Protein AF-A0A2P4T907-F1 (afdb_monomer)

Secondary structure (DSSP, 8-state):
-HHHHTT-SSTT--SB-GGGPBPHHHHHHHHHS---S--SBSEEEEE-SSS-EEEEE-B-S--SSEEEEHHHHTTS----HHHHS-SSSEEEEEETTEEEEEE-S-GGGGT-TTT-SEEEEEEE-TTTT--S-EEEEEETTPPPP-----TTS-HHHHHHHTTPEEETTEEE--EE-----SSHHHHHHHHSTT------TTS-------

Structure (mmCIF, N/CA/C/O backbone):
data_AF-A0A2P4T907-F1
#
_entry.id   AF-A0A2P4T907-F1
#
loop_
_atom_site.group_PDB
_atom_site.id
_atom_site.type_symbol
_atom_site.label_atom_id
_atom_site.label_alt_id
_atom_site.label_comp_id
_atom_site.label_asym_id
_atom_site.label_entity_id
_atom_site.label_seq_id
_atom_site.pdbx_PDB_ins_code
_atom_site.Cartn_x
_atom_site.Cartn_y
_atom_site.Cartn_z
_atom_site.occupancy
_atom_site.B_iso_or_equiv
_at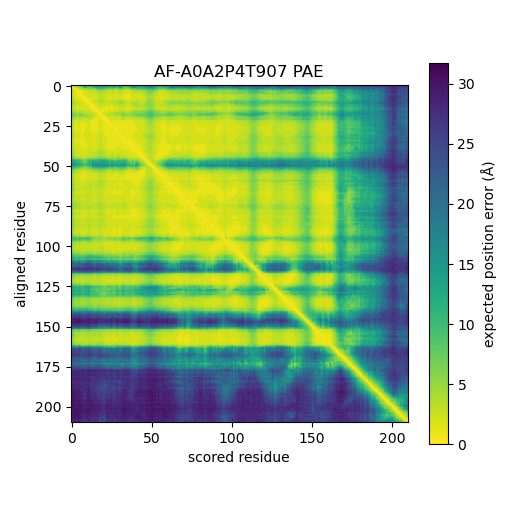om_site.auth_seq_id
_atom_site.auth_comp_id
_atom_site.auth_asym_id
_atom_site.auth_atom_id
_atom_site.pdbx_PDB_model_num
ATOM 1 N N . MET A 1 1 ? 12.918 -20.122 -7.347 1.00 59.91 1 MET A N 1
ATOM 2 C CA . MET A 1 1 ? 13.586 -18.814 -7.534 1.00 59.91 1 MET A CA 1
ATOM 3 C C . MET A 1 1 ? 13.520 -18.278 -8.965 1.00 59.91 1 MET A C 1
ATOM 5 O O . MET A 1 1 ? 13.217 -17.104 -9.106 1.00 59.91 1 MET A O 1
ATOM 9 N N . SER A 1 2 ? 13.748 -19.074 -10.021 1.00 72.38 2 SER A N 1
ATOM 10 C CA . SER A 1 2 ? 13.692 -18.576 -11.416 1.00 72.38 2 SER A CA 1
ATOM 11 C C . SER A 1 2 ? 12.342 -17.963 -11.807 1.00 72.38 2 SER A C 1
ATOM 13 O O . SER A 1 2 ? 12.315 -16.921 -12.443 1.00 72.38 2 SER A O 1
ATOM 15 N N . ARG A 1 3 ? 11.227 -18.562 -11.364 1.00 82.38 3 ARG A N 1
ATOM 16 C CA . ARG A 1 3 ? 9.873 -18.056 -11.657 1.00 82.38 3 ARG A CA 1
ATOM 17 C C . ARG A 1 3 ? 9.612 -16.664 -11.072 1.00 82.38 3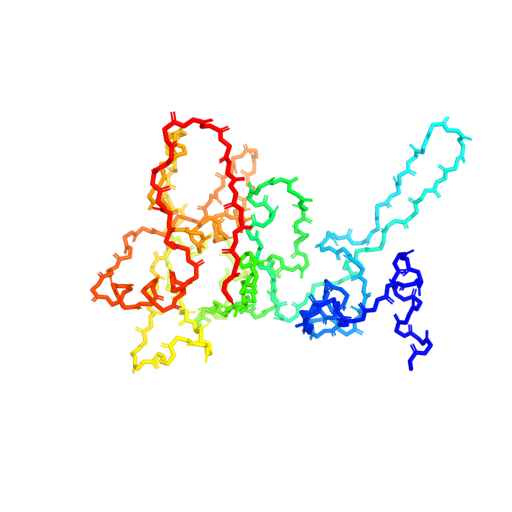 ARG A C 1
ATOM 19 O O . ARG A 1 3 ? 9.046 -15.843 -11.766 1.00 82.38 3 ARG A O 1
ATOM 26 N N . VAL A 1 4 ? 10.095 -16.397 -9.856 1.00 92.06 4 VAL A N 1
ATOM 27 C CA . VAL A 1 4 ? 9.922 -15.102 -9.168 1.00 92.06 4 VAL A CA 1
ATOM 28 C C . VAL A 1 4 ? 10.687 -13.990 -9.886 1.00 92.06 4 VAL A C 1
ATOM 30 O O . VAL A 1 4 ? 10.160 -12.908 -10.087 1.00 92.06 4 VAL A O 1
ATOM 33 N N . ARG A 1 5 ? 11.917 -14.261 -10.343 1.00 91.06 5 ARG A N 1
ATOM 34 C CA . ARG A 1 5 ? 12.717 -13.259 -11.071 1.00 91.06 5 ARG A CA 1
ATOM 35 C C . ARG A 1 5 ? 12.105 -12.847 -12.409 1.00 91.06 5 ARG A C 1
ATOM 37 O O . ARG A 1 5 ? 12.391 -11.755 -12.876 1.00 91.06 5 ARG A O 1
ATOM 44 N N . ASN A 1 6 ? 11.279 -13.697 -13.018 1.00 93.44 6 ASN A N 1
ATOM 45 C CA . ASN A 1 6 ? 10.599 -13.358 -14.268 1.00 93.44 6 ASN A CA 1
ATOM 46 C C . ASN A 1 6 ? 9.486 -12.316 -14.068 1.00 93.44 6 ASN A C 1
ATOM 48 O O . ASN A 1 6 ? 9.064 -11.694 -15.046 1.00 93.44 6 ASN A O 1
ATOM 52 N N . ASP A 1 7 ? 9.031 -12.107 -12.830 1.00 94.50 7 ASP A N 1
ATOM 53 C CA . ASP A 1 7 ? 8.043 -11.077 -12.503 1.00 94.50 7 ASP A CA 1
ATOM 54 C C . ASP A 1 7 ? 8.664 -9.673 -12.507 1.00 94.50 7 ASP A C 1
ATOM 56 O O . ASP A 1 7 ? 7.955 -8.698 -12.729 1.00 94.50 7 ASP A O 1
ATOM 60 N N . PHE A 1 8 ? 9.983 -9.570 -12.317 1.00 94.62 8 PHE A N 1
ATOM 61 C CA . PHE A 1 8 ? 10.691 -8.300 -12.181 1.00 94.62 8 PHE A CA 1
ATOM 62 C C . PHE A 1 8 ? 10.729 -7.574 -13.533 1.00 94.62 8 PHE A C 1
ATOM 64 O O . PHE A 1 8 ? 10.756 -8.216 -14.594 1.00 94.62 8 PHE A O 1
ATOM 71 N N . ASP A 1 9 ? 10.801 -6.244 -13.504 1.00 92.56 9 ASP A N 1
ATOM 72 C CA . ASP A 1 9 ? 11.133 -5.464 -14.706 1.00 92.56 9 ASP A CA 1
ATOM 73 C C . ASP A 1 9 ? 12.647 -5.462 -14.964 1.00 92.56 9 ASP A C 1
ATOM 75 O O . ASP A 1 9 ? 13.096 -5.529 -16.108 1.00 92.56 9 ASP A O 1
ATOM 79 N N . VAL A 1 10 ? 13.453 -5.478 -13.894 1.00 91.19 10 VAL A N 1
ATOM 80 C CA . VAL A 1 10 ? 14.919 -5.539 -13.957 1.00 91.19 10 VAL A CA 1
ATOM 81 C C . VAL A 1 10 ? 15.413 -6.837 -13.315 1.00 91.19 10 VAL A C 1
ATOM 83 O O . VAL A 1 10 ? 15.403 -7.000 -12.097 1.00 91.19 10 VAL A O 1
ATOM 86 N N . LEU A 1 11 ? 15.907 -7.770 -14.134 1.00 88.62 11 LEU A N 1
ATOM 87 C CA . LEU A 1 11 ? 16.303 -9.124 -13.701 1.00 88.62 11 LEU A CA 1
ATOM 88 C C . LEU A 1 11 ? 17.449 -9.163 -12.673 1.00 88.62 11 LEU A C 1
ATOM 90 O O . LEU A 1 11 ? 17.665 -10.189 -12.024 1.00 88.62 11 LEU A O 1
ATOM 94 N N . THR A 1 12 ? 18.209 -8.073 -12.547 1.00 89.25 12 THR A N 1
ATOM 95 C CA . THR A 1 12 ? 19.300 -7.937 -11.574 1.00 89.25 12 THR A CA 1
ATOM 96 C C . THR A 1 12 ? 18.832 -7.464 -10.198 1.00 89.25 12 THR A C 1
ATOM 98 O O . THR A 1 12 ? 19.639 -7.487 -9.264 1.00 89.25 12 THR A O 1
ATOM 101 N N . ASN A 1 13 ? 17.561 -7.066 -10.047 1.00 91.06 13 ASN A N 1
ATOM 102 C CA . ASN A 1 13 ? 17.001 -6.704 -8.747 1.00 91.06 13 ASN A CA 1
ATOM 103 C C . ASN A 1 13 ? 16.989 -7.915 -7.800 1.00 91.06 13 ASN A C 1
ATOM 105 O O . ASN A 1 13 ? 17.158 -9.080 -8.186 1.00 91.06 13 ASN A O 1
ATOM 109 N N . ARG A 1 14 ? 16.801 -7.635 -6.512 1.00 92.56 14 ARG A N 1
ATOM 110 C CA . ARG A 1 14 ? 16.728 -8.631 -5.437 1.00 92.56 14 ARG A CA 1
ATOM 111 C C . ARG A 1 14 ? 15.501 -8.338 -4.590 1.00 92.56 14 ARG A C 1
ATOM 113 O O . ARG A 1 14 ? 15.105 -7.193 -4.512 1.00 92.56 14 ARG A O 1
ATOM 120 N N . LEU A 1 15 ? 14.954 -9.358 -3.932 1.00 93.81 15 LEU A N 1
ATOM 121 C CA . LEU A 1 15 ? 13.826 -9.202 -2.999 1.00 93.81 15 LEU A CA 1
ATOM 122 C C . LEU A 1 15 ? 14.220 -8.436 -1.723 1.00 93.81 15 LEU A C 1
ATOM 124 O O . LEU A 1 15 ? 13.417 -7.724 -1.132 1.00 93.81 15 LEU A O 1
ATOM 128 N N . ILE A 1 16 ? 15.469 -8.609 -1.289 1.00 94.25 16 ILE A N 1
ATOM 129 C CA . ILE A 1 16 ? 16.054 -7.884 -0.164 1.00 94.25 16 ILE A CA 1
ATOM 130 C C . ILE A 1 16 ? 17.127 -6.968 -0.736 1.00 94.25 16 ILE A C 1
ATOM 132 O O . ILE A 1 16 ? 18.061 -7.434 -1.401 1.00 94.25 16 ILE A O 1
ATOM 136 N N . GLY A 1 17 ? 16.946 -5.674 -0.510 1.00 88.50 17 GLY A N 1
ATOM 137 C CA . GLY A 1 17 ? 17.865 -4.625 -0.907 1.00 88.50 17 GLY A CA 1
ATOM 138 C C . GLY A 1 17 ? 19.029 -4.471 0.069 1.00 88.50 17 GLY A C 1
ATOM 139 O O . GLY A 1 17 ? 19.318 -5.328 0.909 1.00 88.50 17 GLY A O 1
ATOM 140 N N . SER A 1 18 ? 19.723 -3.346 -0.058 1.00 86.50 18 SER A N 1
ATOM 141 C CA . SER A 1 18 ? 20.807 -2.968 0.849 1.00 86.50 18 SER A CA 1
ATOM 142 C C . SER A 1 18 ? 20.313 -2.882 2.295 1.00 86.50 18 SER A C 1
ATOM 144 O O . SER A 1 18 ? 19.164 -2.527 2.537 1.00 86.50 18 SER A O 1
ATOM 146 N N . HIS A 1 19 ? 21.186 -3.187 3.257 1.00 87.00 19 HIS A N 1
ATOM 147 C CA . HIS A 1 19 ? 20.899 -3.104 4.700 1.00 87.00 19 HIS A CA 1
ATOM 148 C C . HIS A 1 19 ? 19.701 -3.945 5.186 1.00 87.00 19 HIS A C 1
ATOM 150 O O . HIS A 1 19 ? 19.216 -3.729 6.289 1.00 87.00 19 HIS A O 1
ATOM 156 N N . GLY A 1 20 ? 19.238 -4.921 4.396 1.00 86.00 20 GLY A N 1
ATOM 157 C CA . GLY A 1 20 ? 18.143 -5.813 4.785 1.00 86.00 20 GLY A CA 1
ATOM 158 C C . GLY A 1 20 ? 16.738 -5.270 4.511 1.00 86.00 20 GLY A C 1
ATOM 159 O O . GLY A 1 20 ? 15.771 -5.955 4.836 1.00 86.00 20 GLY A O 1
ATOM 160 N N . TYR A 1 21 ? 16.608 -4.095 3.886 1.00 85.31 21 TYR A N 1
ATOM 161 C CA . TYR A 1 21 ? 15.303 -3.532 3.539 1.00 85.31 21 TYR A CA 1
ATOM 162 C C . TYR A 1 21 ? 14.588 -4.364 2.472 1.00 85.31 21 TYR A C 1
ATOM 164 O O . TYR A 1 21 ? 15.199 -4.869 1.525 1.00 85.31 21 TYR A O 1
ATOM 172 N N . CYS A 1 22 ? 13.271 -4.483 2.613 1.00 90.25 22 CYS A N 1
ATOM 173 C CA . CYS A 1 22 ? 12.405 -5.084 1.607 1.00 90.25 22 CYS A CA 1
ATOM 174 C C . CYS A 1 22 ? 12.439 -4.237 0.329 1.00 90.25 22 CYS A C 1
ATOM 176 O O . CYS A 1 22 ? 12.357 -3.013 0.409 1.00 90.25 22 CYS A O 1
ATOM 178 N N . THR A 1 23 ? 12.507 -4.860 -0.847 1.00 93.19 23 THR A N 1
ATOM 179 C CA . THR A 1 23 ? 12.192 -4.143 -2.092 1.00 93.19 23 THR A CA 1
ATOM 180 C C . THR A 1 23 ? 10.699 -4.201 -2.391 1.00 93.19 23 THR A C 1
ATOM 182 O O . THR A 1 23 ? 9.970 -5.017 -1.816 1.00 93.19 23 THR A O 1
ATOM 185 N N . GLN A 1 24 ? 10.238 -3.377 -3.334 1.00 93.94 24 GLN A N 1
ATOM 186 C CA . GLN A 1 24 ? 8.845 -3.402 -3.774 1.00 93.94 24 GLN A CA 1
ATOM 187 C C . GLN A 1 24 ? 8.443 -4.777 -4.328 1.00 93.94 24 GLN A C 1
ATOM 189 O O . GLN A 1 24 ? 7.330 -5.232 -4.079 1.00 93.94 24 GLN A O 1
ATOM 194 N N . GLU A 1 25 ? 9.353 -5.487 -5.002 1.00 95.50 25 GLU A N 1
ATOM 195 C CA . GLU A 1 25 ? 9.102 -6.847 -5.484 1.00 95.50 25 GLU A CA 1
ATOM 196 C C . GLU A 1 25 ? 8.797 -7.817 -4.338 1.00 95.50 25 GLU A C 1
ATOM 198 O O . GLU A 1 25 ? 7.928 -8.677 -4.478 1.00 95.50 25 GLU A O 1
ATOM 203 N N . LEU A 1 26 ? 9.478 -7.690 -3.192 1.00 95.88 26 LEU A N 1
ATOM 204 C CA . LEU A 1 26 ? 9.176 -8.517 -2.023 1.00 95.88 26 LEU A CA 1
ATOM 205 C C . LEU A 1 26 ? 7.833 -8.146 -1.401 1.00 95.88 26 LEU A C 1
ATOM 207 O O . LEU A 1 26 ? 7.058 -9.041 -1.072 1.00 95.88 26 LEU A O 1
ATOM 211 N N . VAL A 1 27 ? 7.542 -6.853 -1.272 1.00 95.94 27 VAL A N 1
ATOM 212 C CA . VAL A 1 27 ? 6.250 -6.381 -0.757 1.00 95.94 27 VAL A CA 1
ATOM 213 C C . VAL A 1 27 ? 5.109 -6.916 -1.625 1.00 95.94 27 VAL A C 1
ATOM 215 O O . VAL A 1 27 ? 4.191 -7.561 -1.122 1.00 95.94 27 VAL A O 1
ATOM 218 N N . ASN A 1 28 ? 5.203 -6.751 -2.945 1.00 96.75 28 ASN A N 1
ATOM 219 C CA . ASN A 1 28 ? 4.192 -7.231 -3.884 1.00 96.75 28 ASN A CA 1
ATOM 220 C C . ASN A 1 28 ? 4.082 -8.760 -3.899 1.00 96.75 28 ASN A C 1
ATOM 222 O O . ASN A 1 28 ? 2.971 -9.284 -4.007 1.00 96.75 28 ASN A O 1
ATOM 226 N N . LEU A 1 29 ? 5.195 -9.483 -3.732 1.00 96.62 29 LEU A N 1
ATOM 227 C CA . LEU A 1 29 ? 5.179 -10.939 -3.605 1.00 96.62 29 LEU A CA 1
ATOM 228 C C . LEU A 1 29 ? 4.368 -11.387 -2.385 1.00 96.62 29 LEU A C 1
ATOM 230 O O . LEU A 1 29 ? 3.598 -12.339 -2.495 1.00 96.62 29 LEU A O 1
ATOM 234 N N . LEU A 1 30 ? 4.517 -10.703 -1.249 1.00 96.25 30 LEU A N 1
ATOM 235 C CA . LEU A 1 30 ? 3.776 -11.008 -0.023 1.00 96.25 30 LEU A CA 1
ATOM 236 C C . LEU A 1 30 ? 2.290 -10.650 -0.141 1.00 96.25 30 LEU A C 1
ATOM 238 O O . LEU A 1 30 ? 1.448 -11.415 0.320 1.00 96.25 30 LEU A O 1
ATOM 242 N N . LEU A 1 31 ? 1.967 -9.522 -0.780 1.00 96.06 31 LEU A N 1
ATOM 243 C CA . LEU A 1 31 ? 0.584 -9.064 -0.929 1.00 96.06 31 LEU A CA 1
ATOM 244 C C . LEU A 1 31 ? -0.194 -9.849 -1.994 1.00 96.06 31 LEU A C 1
ATOM 246 O O . LEU A 1 31 ? -1.379 -10.114 -1.821 1.00 96.06 31 LEU A O 1
ATOM 250 N N . THR A 1 32 ? 0.456 -10.215 -3.103 1.00 96.06 32 THR A N 1
ATOM 251 C CA . THR A 1 32 ? -0.239 -10.680 -4.321 1.00 96.06 32 THR A CA 1
ATOM 252 C C . THR A 1 32 ? 0.222 -12.040 -4.839 1.00 96.06 32 THR A C 1
ATOM 254 O O . THR A 1 32 ? -0.364 -12.577 -5.780 1.00 96.06 32 THR A O 1
ATOM 257 N N . GLY A 1 33 ? 1.292 -12.602 -4.272 1.00 95.50 33 GLY A N 1
ATOM 258 C CA . GLY A 1 33 ? 1.922 -13.822 -4.776 1.00 95.50 33 GLY A CA 1
ATOM 259 C C . GLY A 1 33 ? 2.752 -13.630 -6.053 1.00 95.50 33 GLY A C 1
ATOM 260 O O . GLY A 1 33 ? 3.270 -14.617 -6.578 1.00 95.50 33 GLY A O 1
ATOM 261 N N . LYS A 1 34 ? 2.906 -12.392 -6.548 1.00 95.81 34 LYS A N 1
ATOM 262 C CA . LYS A 1 34 ? 3.753 -12.038 -7.699 1.00 95.81 34 LYS A CA 1
ATOM 263 C C . LYS A 1 34 ? 4.732 -10.933 -7.337 1.00 95.81 34 LYS A C 1
ATOM 265 O O . LYS A 1 34 ? 4.350 -9.930 -6.743 1.00 95.81 34 LYS A O 1
ATOM 270 N N . ALA A 1 35 ? 5.981 -11.082 -7.753 1.00 96.75 35 ALA A N 1
ATOM 271 C CA . ALA A 1 35 ? 7.050 -10.156 -7.394 1.00 96.75 35 ALA A CA 1
ATOM 272 C C . ALA A 1 35 ? 7.262 -9.058 -8.449 1.00 96.75 35 ALA A C 1
ATOM 274 O O . ALA A 1 35 ? 8.385 -8.798 -8.875 1.00 96.75 35 ALA A O 1
ATOM 275 N N . VAL A 1 36 ? 6.168 -8.456 -8.918 1.00 96.69 36 VAL A N 1
ATOM 276 C CA . VAL A 1 36 ? 6.219 -7.348 -9.883 1.00 96.69 36 VAL A CA 1
ATOM 277 C C . VAL A 1 36 ? 6.807 -6.095 -9.234 1.00 96.69 36 VAL A C 1
ATOM 279 O O . VAL A 1 36 ? 6.618 -5.869 -8.038 1.00 96.69 36 VAL A O 1
ATOM 282 N N . SER A 1 37 ? 7.510 -5.274 -10.013 1.00 95.06 37 SER A N 1
ATOM 283 C CA . SER A 1 37 ? 8.246 -4.112 -9.491 1.00 95.06 37 SER A CA 1
ATOM 284 C C . SER A 1 37 ? 7.356 -2.901 -9.193 1.00 95.06 37 SER A C 1
ATOM 286 O O . SER A 1 37 ? 7.770 -2.026 -8.437 1.00 95.06 37 SER A O 1
ATOM 288 N N . ASN A 1 38 ? 6.136 -2.848 -9.740 1.00 96.75 38 ASN A N 1
ATOM 289 C CA . ASN A 1 38 ? 5.271 -1.671 -9.643 1.00 96.75 38 ASN A CA 1
ATOM 290 C C . ASN A 1 38 ? 3.948 -1.945 -8.925 1.00 96.75 38 ASN A C 1
ATOM 292 O O . ASN A 1 38 ? 3.491 -3.080 -8.808 1.00 96.75 38 ASN A O 1
ATOM 296 N N . VAL A 1 39 ? 3.321 -0.863 -8.466 1.00 96.31 39 VAL A N 1
ATOM 297 C CA . VAL A 1 39 ? 2.082 -0.867 -7.669 1.00 96.31 39 VAL A CA 1
ATOM 298 C C . VAL A 1 39 ? 0.853 -0.382 -8.446 1.00 96.31 39 VAL A C 1
ATOM 300 O O . VAL A 1 39 ? -0.251 -0.399 -7.906 1.00 96.31 39 VAL A O 1
ATOM 303 N N . PHE A 1 40 ? 1.017 0.023 -9.710 1.00 95.56 40 PHE A N 1
ATOM 304 C CA . PHE A 1 40 ? -0.088 0.375 -10.607 1.00 95.56 40 PHE A CA 1
ATOM 305 C C . PHE A 1 40 ? -0.815 -0.876 -11.132 1.00 95.56 40 PHE A C 1
ATOM 307 O O . PHE A 1 40 ? -0.345 -2.004 -10.971 1.00 95.56 40 PHE A O 1
ATOM 314 N N . ASN A 1 41 ? -1.964 -0.681 -11.783 1.00 93.38 41 ASN A N 1
ATOM 315 C CA . ASN A 1 41 ? -2.731 -1.773 -12.382 1.00 93.38 41 ASN A CA 1
ATOM 316 C C . ASN A 1 41 ? -2.134 -2.244 -13.713 1.00 93.38 41 ASN A C 1
ATOM 318 O O . ASN A 1 41 ? -1.755 -1.438 -14.558 1.00 93.38 41 ASN A O 1
ATOM 322 N N . ASP A 1 42 ? -2.179 -3.552 -13.920 1.00 96.06 42 ASP A N 1
ATOM 323 C CA . ASP A 1 42 ? -1.892 -4.243 -15.168 1.00 96.06 42 ASP A CA 1
ATOM 324 C C . ASP A 1 42 ? -0.503 -3.923 -15.720 1.00 96.06 42 ASP A C 1
ATOM 326 O O . ASP A 1 42 ? 0.495 -4.304 -15.116 1.00 96.06 42 ASP A O 1
ATOM 330 N N . VAL A 1 43 ? -0.410 -3.294 -16.884 1.00 94.69 43 VAL A N 1
ATOM 331 C CA . VAL A 1 43 ? 0.849 -3.055 -17.586 1.00 94.69 43 VAL A CA 1
ATOM 332 C C . VAL A 1 43 ? 0.853 -1.628 -18.107 1.00 94.69 43 VAL A C 1
ATOM 334 O O . VAL A 1 43 ? -0.148 -1.164 -18.649 1.00 94.69 43 VAL A O 1
ATOM 337 N N . ILE A 1 44 ? 1.995 -0.955 -17.982 1.00 91.94 44 ILE A N 1
ATOM 338 C CA . ILE A 1 44 ? 2.236 0.338 -18.623 1.00 91.94 44 ILE A CA 1
ATOM 339 C C . ILE A 1 44 ? 3.268 0.146 -19.730 1.00 91.94 44 ILE A C 1
ATOM 341 O O . ILE A 1 44 ? 4.356 -0.380 -19.499 1.00 91.94 44 ILE A O 1
ATOM 345 N N . GLU A 1 45 ? 2.930 0.596 -20.935 1.00 92.94 45 GLU A N 1
ATOM 346 C CA . GLU A 1 45 ? 3.842 0.630 -22.076 1.00 92.94 45 GLU A CA 1
ATOM 347 C C . GLU A 1 45 ? 4.439 2.031 -22.220 1.00 92.94 45 GLU A C 1
ATOM 349 O O . GLU A 1 45 ? 3.734 3.010 -22.473 1.00 92.94 45 GLU A O 1
ATOM 354 N N . LEU A 1 46 ? 5.756 2.133 -22.062 1.00 87.94 46 LEU A N 1
ATOM 355 C CA . LEU A 1 46 ? 6.498 3.371 -22.246 1.00 87.94 46 LEU A CA 1
ATOM 356 C C . LEU A 1 46 ? 7.126 3.402 -23.636 1.00 87.94 46 LEU A C 1
ATOM 358 O O . LEU A 1 46 ? 8.009 2.607 -23.964 1.00 87.94 46 LEU A O 1
ATOM 362 N N . ASN A 1 47 ? 6.698 4.371 -24.440 1.00 88.06 47 ASN A N 1
ATOM 363 C CA . ASN A 1 47 ? 7.253 4.619 -25.762 1.00 88.06 47 ASN A CA 1
ATOM 364 C C . ASN A 1 47 ? 8.432 5.587 -25.650 1.00 88.06 47 ASN A C 1
ATOM 366 O O . ASN A 1 47 ? 8.247 6.768 -25.367 1.00 88.06 47 ASN A O 1
ATOM 370 N N . SER A 1 48 ? 9.645 5.112 -25.933 1.00 80.62 48 SER A N 1
ATOM 371 C CA . SER A 1 48 ? 10.867 5.928 -25.825 1.00 80.62 48 SER A CA 1
ATOM 372 C C . SER A 1 48 ? 11.089 6.872 -27.021 1.00 80.62 48 SER A C 1
ATOM 374 O O . SER A 1 48 ? 12.172 7.427 -27.183 1.00 80.62 48 SER A O 1
ATOM 376 N N . GLY A 1 49 ? 10.105 7.016 -27.919 1.00 80.56 49 GLY A N 1
ATOM 377 C CA . G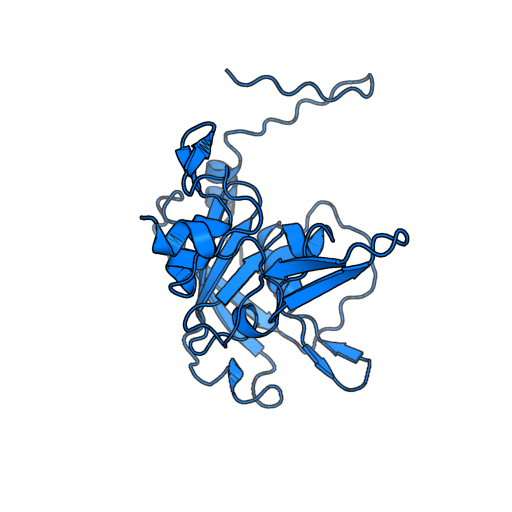LY A 1 49 ? 10.176 7.860 -29.124 1.00 80.56 49 GLY A CA 1
ATOM 378 C C . GLY A 1 49 ? 11.127 7.364 -30.226 1.00 80.56 49 GLY A C 1
ATOM 379 O O . GLY A 1 49 ? 11.044 7.820 -31.360 1.00 80.56 49 GLY A O 1
ATOM 380 N N . ASN A 1 50 ? 11.991 6.393 -29.927 1.00 85.00 50 ASN A N 1
ATOM 381 C CA . ASN A 1 50 ? 12.950 5.771 -30.847 1.00 85.00 50 ASN A CA 1
ATOM 382 C C . ASN A 1 50 ? 12.454 4.436 -31.443 1.00 85.00 50 ASN A C 1
ATOM 384 O O . ASN A 1 50 ? 13.242 3.688 -32.014 1.00 85.00 50 ASN A O 1
ATOM 388 N N . GLY A 1 51 ? 11.166 4.121 -31.277 1.00 81.56 51 GLY A N 1
ATOM 389 C CA . GLY A 1 51 ? 10.560 2.857 -31.705 1.00 81.56 51 GLY A CA 1
ATOM 390 C C . GLY A 1 51 ? 10.688 1.704 -30.702 1.00 81.56 51 GLY A C 1
ATOM 391 O O . GLY A 1 51 ? 10.065 0.669 -30.918 1.00 81.56 51 GLY A O 1
ATOM 392 N N . ASN A 1 52 ? 11.430 1.868 -29.598 1.00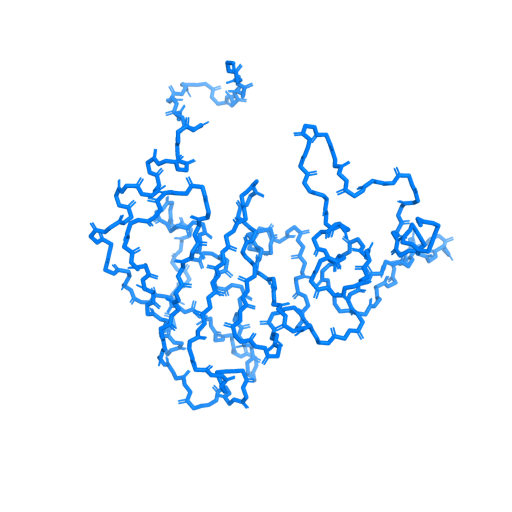 87.62 52 ASN A N 1
ATOM 393 C CA . ASN A 1 52 ? 11.462 0.880 -28.519 1.00 87.62 52 ASN A CA 1
ATOM 394 C C . ASN A 1 52 ? 10.324 1.112 -27.519 1.00 87.62 52 ASN A C 1
ATOM 396 O O . ASN A 1 52 ? 10.121 2.230 -27.026 1.00 87.62 52 ASN A O 1
ATOM 400 N N . ILE A 1 53 ? 9.633 0.019 -27.195 1.00 89.25 53 ILE A N 1
ATOM 401 C CA . ILE A 1 53 ? 8.581 -0.047 -26.182 1.00 89.25 53 ILE A CA 1
ATOM 402 C C . ILE A 1 53 ? 9.160 -0.743 -24.952 1.00 89.25 53 ILE A C 1
ATOM 404 O O . ILE A 1 53 ? 9.607 -1.888 -25.037 1.00 89.25 53 ILE A O 1
ATOM 408 N N . THR A 1 54 ? 9.143 -0.058 -23.813 1.00 90.12 54 THR A N 1
ATOM 409 C CA . THR A 1 54 ? 9.470 -0.654 -22.515 1.00 90.12 54 THR A CA 1
ATOM 410 C C . THR A 1 54 ? 8.173 -1.026 -21.816 1.00 90.12 54 THR A C 1
ATOM 412 O O . THR A 1 54 ? 7.312 -0.176 -21.612 1.00 90.12 54 THR A O 1
ATOM 415 N N . ILE A 1 55 ? 8.039 -2.294 -21.444 1.00 92.38 55 ILE A N 1
ATOM 416 C CA . ILE A 1 55 ? 6.867 -2.814 -20.739 1.00 92.38 55 ILE A CA 1
ATOM 417 C C . ILE A 1 55 ? 7.175 -2.821 -19.244 1.00 92.38 55 ILE A C 1
ATOM 419 O O . ILE A 1 55 ? 8.119 -3.491 -18.826 1.00 92.38 55 ILE A O 1
ATOM 423 N N . LEU A 1 56 ? 6.375 -2.106 -18.456 1.00 94.12 56 LEU A N 1
ATOM 424 C CA . LEU A 1 56 ? 6.440 -2.114 -16.998 1.00 94.12 56 LEU A CA 1
ATOM 425 C C . LEU A 1 56 ? 5.291 -2.948 -16.433 1.00 94.12 56 LEU A C 1
ATOM 427 O O . LEU A 1 56 ? 4.122 -2.706 -16.751 1.00 94.12 56 LEU A O 1
ATOM 431 N N . LYS A 1 57 ? 5.613 -3.933 -15.594 1.00 94.81 57 LYS A N 1
ATOM 432 C CA . LYS A 1 57 ? 4.630 -4.863 -15.023 1.00 94.81 57 LYS A CA 1
ATOM 433 C C . LYS A 1 57 ? 4.082 -4.331 -13.702 1.00 94.81 57 LYS A C 1
ATOM 435 O O . LYS A 1 57 ? 4.835 -4.072 -12.763 1.00 94.81 57 LYS A O 1
ATOM 440 N N . GLY A 1 58 ? 2.767 -4.221 -13.617 1.00 96.06 58 GLY A N 1
ATOM 441 C CA . GLY A 1 58 ? 2.017 -3.891 -12.414 1.00 96.06 58 GLY A CA 1
ATOM 442 C C . GLY A 1 58 ? 1.221 -5.078 -11.873 1.00 96.06 58 GLY A C 1
ATOM 443 O O . GLY A 1 58 ? 1.440 -6.245 -12.213 1.00 96.06 58 GLY A O 1
ATOM 444 N N . ILE A 1 59 ? 0.282 -4.765 -10.990 1.00 97.62 59 ILE A N 1
ATOM 445 C CA . ILE A 1 59 ? -0.580 -5.722 -10.297 1.00 97.62 59 ILE A CA 1
ATOM 446 C C . ILE A 1 59 ? -1.682 -6.185 -11.249 1.00 97.62 59 ILE A C 1
ATOM 448 O O . ILE A 1 59 ? -2.346 -5.364 -11.861 1.00 97.62 59 ILE A O 1
ATOM 452 N N . THR A 1 60 ? -1.919 -7.492 -11.374 1.00 96.75 60 THR A N 1
ATOM 453 C CA . THR A 1 60 ? -2.831 -8.034 -12.410 1.00 96.75 60 THR A CA 1
ATOM 454 C C . THR A 1 60 ? -4.249 -8.342 -11.924 1.00 96.75 60 THR A C 1
ATOM 456 O O . THR A 1 60 ? -5.062 -8.869 -12.677 1.00 96.75 60 THR A O 1
ATOM 459 N N . SER A 1 61 ? -4.529 -8.159 -10.634 1.00 96.31 61 SER A N 1
ATOM 460 C CA . SER A 1 61 ? -5.830 -8.484 -10.041 1.00 96.31 61 SER A CA 1
ATOM 461 C C . SER A 1 61 ? -5.976 -7.871 -8.657 1.00 96.31 61 SER A C 1
ATOM 463 O O . SER A 1 61 ? -4.985 -7.740 -7.940 1.00 96.31 61 SER A O 1
ATOM 465 N N . ARG A 1 62 ? -7.221 -7.602 -8.246 1.00 94.56 62 ARG A N 1
ATOM 466 C CA . ARG A 1 62 ? -7.564 -7.131 -6.896 1.00 94.56 62 ARG A CA 1
ATOM 467 C C . ARG A 1 62 ? -6.988 -8.051 -5.812 1.00 94.56 62 ARG A C 1
ATOM 469 O O . ARG A 1 62 ? -7.322 -9.238 -5.766 1.00 94.56 62 ARG A O 1
ATOM 476 N N . SER A 1 63 ? -6.153 -7.474 -4.954 1.00 95.38 63 SER A N 1
ATOM 477 C CA . SER A 1 63 ? -5.486 -8.152 -3.843 1.00 95.38 63 SER A CA 1
ATOM 478 C C . SER A 1 63 ? -6.425 -8.362 -2.651 1.00 95.38 63 SER A C 1
ATOM 480 O O . SER A 1 63 ? -7.411 -7.641 -2.484 1.00 95.38 63 SER A O 1
ATOM 482 N N . ASP A 1 64 ? -6.114 -9.346 -1.808 1.00 95.69 64 ASP A N 1
ATOM 483 C CA . ASP A 1 64 ? -6.831 -9.576 -0.550 1.00 95.69 64 ASP A CA 1
ATOM 484 C C . ASP A 1 64 ? -6.479 -8.510 0.499 1.00 95.69 64 ASP A C 1
ATOM 486 O O . ASP A 1 64 ? -7.365 -8.068 1.227 1.00 95.69 64 ASP A O 1
ATOM 490 N N . ILE A 1 65 ? -5.214 -8.070 0.518 1.00 96.25 65 ILE A N 1
ATOM 491 C CA . ILE A 1 65 ? -4.667 -7.005 1.374 1.00 96.25 65 ILE A CA 1
ATOM 492 C C . ILE A 1 65 ? -4.148 -5.875 0.484 1.00 96.25 65 ILE A C 1
ATOM 494 O O . ILE A 1 65 ? -3.530 -6.121 -0.556 1.00 96.25 65 ILE A O 1
ATOM 498 N N . GLY A 1 66 ? -4.419 -4.640 0.887 1.00 95.62 66 GLY A N 1
ATOM 499 C CA . GLY A 1 66 ? -4.075 -3.444 0.138 1.00 95.62 66 GLY A CA 1
ATOM 500 C C . GLY A 1 66 ? -2.706 -2.873 0.476 1.00 95.62 66 GLY A C 1
ATOM 501 O O . GLY A 1 66 ? -2.023 -3.328 1.393 1.00 95.62 66 GLY A O 1
ATOM 502 N N . LEU A 1 67 ? -2.336 -1.830 -0.260 1.00 96.56 67 LEU A N 1
ATOM 503 C CA . LEU A 1 67 ? -1.158 -1.010 0.003 1.00 96.56 67 LEU A CA 1
ATOM 504 C C . LEU A 1 67 ? -1.567 0.459 -0.058 1.00 96.56 67 LEU A C 1
ATOM 506 O O . LEU A 1 67 ? -2.185 0.879 -1.035 1.00 96.56 67 LEU A O 1
ATOM 510 N N . LEU A 1 68 ? -1.193 1.223 0.961 1.00 95.19 68 LEU A N 1
ATOM 511 C CA . LEU A 1 68 ? -1.157 2.682 0.927 1.00 95.19 68 LEU A CA 1
ATOM 512 C C . LEU A 1 68 ? 0.301 3.104 1.031 1.00 95.19 68 LEU A C 1
ATOM 514 O O . LEU A 1 68 ? 1.055 2.528 1.815 1.00 95.19 68 LEU A O 1
ATOM 518 N N . SER A 1 69 ? 0.720 4.076 0.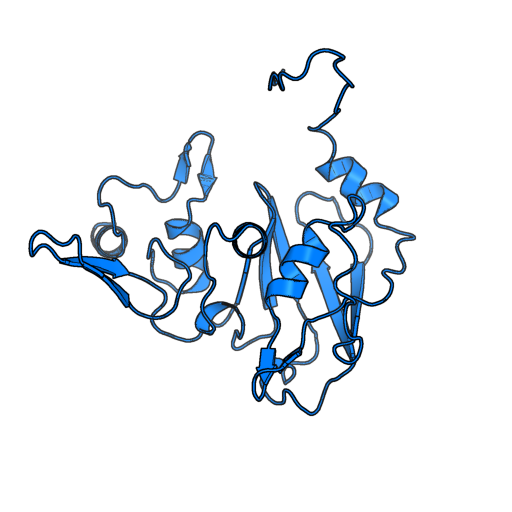231 1.00 92.81 69 SER A N 1
ATOM 519 C CA . SER A 1 69 ? 2.117 4.489 0.192 1.00 92.81 69 SER A CA 1
ATOM 520 C C . SER A 1 69 ? 2.238 5.996 0.267 1.00 92.81 69 SER A C 1
ATOM 522 O O . SER A 1 69 ? 1.631 6.711 -0.526 1.00 92.81 69 SER A O 1
ATOM 524 N N . LEU A 1 70 ? 3.090 6.476 1.168 1.00 91.31 70 LEU A N 1
ATOM 525 C CA . LEU A 1 70 ? 3.448 7.887 1.241 1.00 91.31 70 LEU A CA 1
ATOM 526 C C . LEU A 1 70 ? 4.094 8.369 -0.065 1.00 91.31 70 LEU A C 1
ATOM 528 O O . LEU A 1 70 ? 3.917 9.512 -0.469 1.00 91.31 70 LEU A O 1
ATOM 532 N N . PHE A 1 71 ? 4.778 7.477 -0.783 1.00 91.25 71 PHE A N 1
ATOM 533 C CA . PHE A 1 71 ? 5.356 7.776 -2.091 1.00 91.25 71 PHE A CA 1
ATOM 534 C C . PHE A 1 71 ? 4.296 8.100 -3.156 1.00 91.25 71 PHE A C 1
ATOM 536 O O . PHE A 1 71 ? 4.623 8.747 -4.145 1.00 91.25 71 PHE A O 1
ATOM 543 N N . GLU A 1 72 ? 3.037 7.688 -2.974 1.00 89.81 72 GLU A N 1
ATOM 544 C CA . GLU A 1 72 ? 1.932 8.154 -3.823 1.00 89.81 72 GLU A CA 1
ATOM 545 C C . GLU A 1 72 ? 1.568 9.608 -3.520 1.00 89.81 72 GLU A C 1
ATOM 547 O O . GLU A 1 72 ? 1.302 10.369 -4.442 1.00 89.81 72 GLU A O 1
ATOM 552 N N . HIS A 1 73 ? 1.611 10.021 -2.250 1.00 86.88 73 HIS A N 1
ATOM 553 C CA . HIS A 1 73 ? 1.385 11.418 -1.881 1.00 86.88 73 HIS A CA 1
ATOM 554 C C . HIS A 1 73 ? 2.462 12.349 -2.458 1.00 86.88 73 HIS A C 1
ATOM 556 O O . HIS A 1 73 ? 2.149 13.465 -2.856 1.00 86.88 73 HIS A O 1
ATOM 562 N N . TYR A 1 74 ? 3.709 11.879 -2.544 1.00 87.94 74 TYR A N 1
ATOM 563 C CA . TYR A 1 74 ? 4.821 12.619 -3.149 1.00 87.94 74 TYR A CA 1
ATOM 564 C C . TYR A 1 74 ? 4.911 12.495 -4.679 1.00 87.94 74 TYR A C 1
ATOM 566 O O . TYR A 1 74 ? 5.944 12.846 -5.248 1.00 87.94 74 TYR A O 1
ATOM 574 N N . ASP A 1 75 ? 3.887 11.952 -5.348 1.00 86.50 75 ASP A N 1
ATOM 575 C CA . ASP A 1 75 ? 3.859 11.732 -6.803 1.00 86.50 75 ASP A CA 1
ATOM 576 C C . ASP A 1 75 ? 5.038 10.885 -7.343 1.00 86.50 75 ASP A C 1
ATOM 578 O O . ASP A 1 75 ? 5.380 10.928 -8.527 1.00 86.50 75 ASP A O 1
ATOM 582 N N . VAL A 1 76 ? 5.670 10.072 -6.488 1.00 88.50 76 VAL A N 1
ATOM 583 C CA . VAL A 1 76 ? 6.778 9.175 -6.863 1.00 88.50 76 VAL A CA 1
ATOM 584 C C . VAL A 1 76 ? 6.251 7.899 -7.520 1.00 88.50 76 VAL A C 1
ATOM 586 O O . VAL A 1 76 ? 6.903 7.325 -8.393 1.00 88.50 76 VAL A O 1
ATOM 589 N N . CYS A 1 77 ? 5.069 7.434 -7.112 1.00 88.44 77 CYS A N 1
ATOM 590 C CA . CYS A 1 77 ? 4.399 6.289 -7.720 1.00 88.44 77 CYS A CA 1
ATOM 591 C C . CYS A 1 77 ? 2.882 6.490 -7.762 1.00 88.44 77 CYS A C 1
ATOM 593 O O . CYS A 1 77 ? 2.333 7.305 -7.031 1.00 88.44 77 CYS A O 1
ATOM 595 N N . GLN A 1 78 ? 2.192 5.707 -8.589 1.00 89.81 78 GLN A N 1
ATOM 596 C CA . GLN A 1 78 ? 0.733 5.670 -8.615 1.00 89.81 78 GLN A CA 1
ATOM 597 C C . GLN A 1 78 ? 0.259 4.291 -8.160 1.00 89.81 78 GLN A C 1
ATOM 599 O O . GLN A 1 78 ? 0.472 3.297 -8.861 1.00 89.81 78 GLN A O 1
ATOM 604 N N . VAL A 1 79 ? -0.395 4.216 -6.999 1.00 93.50 79 VAL A N 1
ATOM 605 C CA . VAL A 1 79 ? -0.940 2.949 -6.502 1.00 93.50 79 VAL A CA 1
ATOM 606 C C . VAL A 1 79 ? -2.256 2.666 -7.225 1.00 93.50 79 VAL A C 1
ATOM 608 O O . VAL A 1 79 ? -3.174 3.486 -7.273 1.00 93.50 79 VAL A O 1
ATOM 611 N N . GLY A 1 80 ? -2.348 1.488 -7.832 1.00 90.38 80 GLY A N 1
ATOM 612 C CA . GLY A 1 80 ? -3.506 1.049 -8.597 1.00 90.38 80 GLY A CA 1
ATOM 613 C C . GLY A 1 80 ? -4.683 0.626 -7.715 1.00 90.38 80 GLY A C 1
ATOM 614 O O . GLY A 1 80 ? -4.521 0.251 -6.550 1.00 90.38 80 GLY A O 1
ATOM 615 N N . CYS A 1 81 ? -5.900 0.633 -8.269 1.00 89.19 81 CYS A N 1
ATOM 616 C CA . CYS A 1 81 ? -7.095 0.256 -7.505 1.00 89.19 81 CYS A CA 1
ATOM 617 C C . CYS A 1 81 ? -7.079 -1.206 -7.030 1.00 89.19 81 CYS A C 1
ATOM 619 O O . CYS A 1 81 ? -7.715 -1.514 -6.022 1.00 89.19 81 CYS A O 1
ATOM 621 N N . TYR A 1 82 ? -6.306 -2.090 -7.672 1.00 92.62 82 TYR A N 1
ATOM 622 C CA . TYR A 1 82 ? -6.138 -3.467 -7.207 1.00 92.62 82 TYR A CA 1
ATOM 623 C C . TYR A 1 82 ? -5.467 -3.580 -5.832 1.00 92.62 82 TYR A C 1
ATOM 625 O O . TYR A 1 82 ? -5.655 -4.598 -5.164 1.00 92.62 82 TYR A O 1
ATOM 633 N N . LEU A 1 83 ? -4.727 -2.549 -5.408 1.00 94.31 83 LEU A N 1
ATOM 634 C CA . LEU A 1 83 ? -4.143 -2.435 -4.071 1.00 94.31 83 LEU A CA 1
ATOM 635 C C . LEU A 1 83 ? -4.867 -1.408 -3.191 1.00 94.31 83 LEU A C 1
ATOM 637 O O . LEU A 1 83 ? -4.945 -1.619 -1.987 1.00 94.31 83 LEU A O 1
ATOM 641 N N . LYS A 1 84 ? -5.430 -0.329 -3.750 1.00 89.38 84 LYS A N 1
ATOM 642 C CA . LYS A 1 84 ? -6.168 0.674 -2.950 1.00 89.38 84 LYS A CA 1
ATOM 643 C C . LYS A 1 84 ? -7.524 0.176 -2.450 1.00 89.38 84 LYS A C 1
ATOM 645 O O . LYS A 1 84 ? -7.942 0.505 -1.341 1.00 89.38 84 LYS A O 1
ATOM 650 N N . THR A 1 85 ? -8.176 -0.680 -3.238 1.00 88.12 85 THR A N 1
ATOM 651 C CA . THR A 1 85 ? -9.477 -1.287 -2.915 1.00 88.12 85 THR A CA 1
ATOM 652 C C . THR A 1 85 ? -9.339 -2.799 -2.697 1.00 88.12 85 THR A C 1
ATOM 654 O O . THR A 1 85 ? -9.815 -3.586 -3.512 1.00 88.12 85 THR A O 1
ATOM 657 N N . PRO A 1 86 ? -8.650 -3.266 -1.640 1.00 92.69 86 PRO A N 1
ATOM 658 C CA . PRO A 1 86 ? -8.473 -4.697 -1.378 1.00 92.69 86 PRO A CA 1
ATOM 659 C C . PRO A 1 86 ? -9.796 -5.411 -1.074 1.00 92.69 86 PRO A C 1
ATOM 661 O O . PRO A 1 86 ? -10.820 -4.766 -0.839 1.00 92.69 86 PRO A O 1
ATOM 664 N N . LYS A 1 87 ? -9.815 -6.750 -1.126 1.00 91.12 87 LYS A N 1
ATOM 665 C CA . LYS A 1 87 ? -11.026 -7.537 -0.809 1.00 91.12 87 LYS A CA 1
ATOM 666 C C . LYS A 1 87 ? -11.405 -7.457 0.666 1.00 91.12 87 LYS A C 1
ATOM 668 O O . LYS A 1 87 ? -12.592 -7.418 0.969 1.00 91.12 87 LYS A O 1
ATOM 673 N N . TYR A 1 88 ? -10.414 -7.429 1.551 1.00 93.31 88 TYR A N 1
ATOM 674 C CA . TYR A 1 88 ? -10.606 -7.154 2.969 1.00 93.31 88 TYR A CA 1
ATOM 675 C C . TYR A 1 88 ? -10.116 -5.739 3.263 1.00 93.31 88 TYR A C 1
ATOM 677 O O . TYR A 1 88 ? -9.109 -5.342 2.680 1.00 93.31 88 TYR A O 1
ATOM 685 N N . PRO A 1 89 ? -10.776 -4.975 4.148 1.00 92.88 89 PRO A N 1
ATOM 686 C CA . PRO A 1 89 ? -10.374 -3.615 4.501 1.00 92.88 89 PRO A CA 1
ATOM 687 C C . PRO A 1 89 ? -9.132 -3.639 5.405 1.00 92.88 89 PRO A C 1
ATOM 689 O O . PRO A 1 89 ? -9.184 -3.281 6.575 1.00 92.88 89 PRO A O 1
ATOM 692 N N . ILE A 1 90 ? -8.021 -4.132 4.866 1.00 95.38 90 ILE A N 1
ATOM 693 C CA . ILE A 1 90 ? -6.720 -4.264 5.508 1.00 95.38 90 ILE A CA 1
ATOM 694 C C . ILE A 1 90 ? -5.705 -3.721 4.514 1.00 95.38 90 ILE A C 1
ATOM 696 O O . ILE A 1 90 ? -5.668 -4.157 3.362 1.00 95.38 90 ILE A O 1
ATOM 700 N N . TRP A 1 91 ? -4.870 -2.794 4.957 1.00 96.25 91 TRP A N 1
ATOM 701 C CA . TRP A 1 91 ? -3.834 -2.171 4.156 1.00 96.25 91 TRP A CA 1
ATOM 702 C C . TRP A 1 91 ? -2.509 -2.238 4.891 1.00 96.25 91 TRP A C 1
ATOM 704 O O . TRP A 1 91 ? -2.403 -1.861 6.059 1.00 96.25 91 TRP A O 1
ATOM 714 N N . LEU A 1 92 ? -1.485 -2.669 4.168 1.00 97.19 92 LEU A N 1
ATOM 715 C CA . LEU A 1 92 ? -0.117 -2.354 4.525 1.00 97.19 92 LEU A CA 1
ATOM 716 C C . LEU A 1 92 ? 0.109 -0.866 4.231 1.00 97.19 92 LEU A C 1
ATOM 718 O O . LEU A 1 92 ? -0.201 -0.396 3.136 1.00 97.19 92 LEU A O 1
ATOM 722 N N . VAL A 1 93 ? 0.642 -0.124 5.191 1.00 95.44 93 VAL A N 1
ATOM 723 C CA . VAL A 1 93 ? 1.025 1.276 5.016 1.00 95.44 93 VAL A CA 1
ATOM 724 C C . VAL A 1 93 ? 2.533 1.337 4.868 1.00 95.44 93 VAL A C 1
ATOM 726 O O . VAL A 1 93 ? 3.264 0.862 5.731 1.00 95.44 93 VAL A O 1
ATOM 729 N N . CYS A 1 94 ? 2.993 1.912 3.764 1.00 93.31 94 CYS A N 1
ATOM 730 C CA . CYS A 1 94 ? 4.393 2.198 3.500 1.00 93.31 94 CY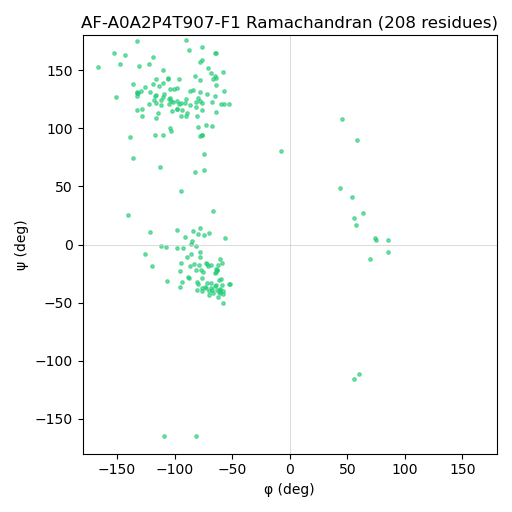S A CA 1
ATOM 731 C C . CYS A 1 94 ? 4.634 3.691 3.727 1.00 93.31 94 CYS A C 1
ATOM 733 O O . CYS A 1 94 ? 4.338 4.509 2.853 1.00 93.31 94 CYS A O 1
ATOM 735 N N . SER A 1 95 ? 5.145 4.033 4.908 1.00 88.06 95 SER A N 1
ATOM 736 C CA . SER A 1 95 ? 5.500 5.402 5.277 1.00 88.06 95 SER A CA 1
ATOM 737 C C . SER A 1 95 ? 7.019 5.502 5.352 1.00 88.06 95 SER A C 1
ATOM 739 O O . SER A 1 95 ? 7.628 5.158 6.362 1.00 88.06 95 SER A O 1
ATOM 741 N N . GLU A 1 96 ? 7.631 5.934 4.250 1.00 82.81 96 GLU A N 1
ATOM 742 C CA . GLU A 1 96 ? 9.087 6.006 4.073 1.00 82.81 96 GLU A CA 1
ATOM 743 C C . GLU A 1 96 ? 9.784 4.639 4.214 1.00 82.81 96 GLU A C 1
ATOM 745 O O . GLU A 1 96 ? 9.647 3.778 3.345 1.00 82.81 96 GLU A O 1
ATOM 750 N N . SER A 1 97 ? 10.567 4.440 5.277 1.00 80.31 97 SER A N 1
ATOM 751 C CA . SER A 1 97 ? 11.315 3.210 5.555 1.00 80.31 97 SER A CA 1
ATOM 752 C C . SER A 1 97 ? 10.554 2.227 6.446 1.00 80.31 97 SER A C 1
ATOM 754 O O . SER A 1 97 ? 11.057 1.129 6.700 1.00 80.31 97 SER A O 1
ATOM 756 N N . HIS A 1 98 ? 9.363 2.605 6.917 1.00 85.88 98 HIS A N 1
ATOM 757 C CA . HIS A 1 98 ? 8.610 1.850 7.907 1.00 85.88 98 HIS A CA 1
ATOM 758 C C . HIS A 1 98 ? 7.288 1.320 7.356 1.00 85.88 98 HIS A C 1
ATOM 760 O O . HIS A 1 98 ? 6.592 1.982 6.580 1.00 85.88 98 HIS A O 1
ATOM 766 N N . PHE A 1 99 ? 6.949 0.105 7.783 1.00 90.81 99 PHE A N 1
ATOM 767 C CA . PHE A 1 99 ? 5.717 -0.572 7.412 1.00 90.81 99 PHE A CA 1
ATOM 768 C C . PHE A 1 99 ? 4.835 -0.788 8.637 1.00 90.81 99 PHE A C 1
ATOM 770 O O . PHE A 1 99 ? 5.259 -1.383 9.626 1.00 90.81 99 PHE A O 1
ATOM 777 N N . SER A 1 100 ? 3.582 -0.370 8.525 1.00 92.25 100 SER A N 1
ATOM 778 C CA . SER A 1 100 ? 2.542 -0.569 9.535 1.00 92.25 100 SER A CA 1
ATOM 779 C C . SER A 1 100 ? 1.263 -1.098 8.891 1.00 92.25 100 SER A C 1
ATOM 781 O O . SER A 1 100 ? 1.193 -1.279 7.673 1.00 92.25 100 SER A O 1
ATOM 783 N N . VAL A 1 101 ? 0.255 -1.417 9.698 1.00 95.12 101 VAL A N 1
ATOM 784 C CA . VAL A 1 101 ? -1.013 -1.970 9.216 1.00 95.12 101 VAL A CA 1
ATOM 785 C C . VAL A 1 101 ? -2.161 -1.061 9.628 1.00 95.12 101 VAL A C 1
ATOM 787 O O . VAL A 1 101 ? -2.286 -0.694 10.794 1.00 95.12 101 VAL A O 1
ATOM 790 N N . LEU A 1 102 ? -3.022 -0.745 8.664 1.00 93.81 102 LEU A N 1
ATOM 791 C CA . LEU A 1 102 ? -4.341 -0.168 8.897 1.00 93.81 102 LEU A CA 1
ATOM 792 C C . LEU A 1 102 ? -5.408 -1.196 8.555 1.00 93.81 102 LEU A C 1
ATOM 794 O O . LEU A 1 102 ? -5.309 -1.878 7.536 1.00 93.81 102 LEU A O 1
ATOM 798 N N . PHE A 1 103 ? -6.460 -1.286 9.357 1.00 94.38 103 PHE A N 1
ATOM 799 C CA . PHE A 1 103 ? -7.611 -2.115 9.015 1.00 94.38 103 PHE A CA 1
ATOM 800 C C . PHE A 1 103 ? -8.924 -1.546 9.541 1.00 94.38 103 PHE A C 1
ATOM 802 O O . PHE A 1 103 ? -8.941 -0.803 10.514 1.00 94.38 103 PHE A O 1
ATOM 809 N N . CYS A 1 104 ? -10.033 -1.907 8.902 1.00 90.31 104 CYS A N 1
ATOM 810 C CA . CYS A 1 104 ? -11.382 -1.647 9.392 1.00 90.31 104 CYS A CA 1
ATOM 811 C C . CYS A 1 104 ? -12.042 -2.964 9.811 1.00 90.31 104 CYS A C 1
ATOM 813 O O . CYS A 1 104 ? -11.760 -4.021 9.245 1.00 90.31 104 CYS A O 1
ATOM 815 N N . LEU A 1 105 ? -12.943 -2.904 10.789 1.00 90.38 105 LEU A N 1
ATOM 816 C CA . LEU A 1 105 ? -13.752 -4.059 11.181 1.00 90.38 105 LEU A CA 1
ATOM 817 C C . LEU A 1 105 ? -14.963 -4.262 10.252 1.00 90.38 105 LEU A C 1
ATOM 819 O O . LEU A 1 105 ? -15.453 -5.387 10.132 1.00 90.38 105 LEU A O 1
ATOM 823 N N . GLU A 1 106 ? -15.394 -3.211 9.547 1.00 87.56 106 GLU A N 1
ATOM 824 C CA . GLU A 1 106 ? -16.508 -3.254 8.597 1.00 87.56 106 GLU A CA 1
ATOM 825 C C . GLU A 1 106 ? -16.067 -3.841 7.254 1.00 87.56 106 GLU A C 1
ATOM 827 O O . GLU A 1 106 ? -15.438 -3.188 6.419 1.00 87.56 106 GLU A O 1
ATOM 832 N N . LYS A 1 107 ? -16.400 -5.117 7.027 1.00 82.38 107 LYS A N 1
ATOM 833 C CA . LYS A 1 107 ? -15.976 -5.873 5.833 1.00 82.38 107 LYS A CA 1
ATOM 834 C C . LYS A 1 107 ? -16.488 -5.274 4.524 1.00 82.38 107 LYS A C 1
ATOM 836 O O . LYS A 1 107 ? -15.818 -5.398 3.499 1.00 82.38 107 LYS A O 1
ATOM 841 N N . ASP A 1 108 ? -17.648 -4.628 4.573 1.00 79.12 108 ASP A N 1
ATOM 842 C CA . ASP A 1 108 ? -18.334 -4.084 3.403 1.00 79.12 108 ASP A CA 1
ATOM 843 C C . ASP A 1 108 ? -17.941 -2.630 3.093 1.00 79.12 108 ASP A C 1
ATOM 845 O O . ASP A 1 108 ? -18.455 -2.056 2.131 1.00 79.12 108 ASP A O 1
ATOM 849 N N . LEU A 1 109 ? -16.958 -2.066 3.811 1.00 76.94 109 LEU A N 1
ATOM 850 C CA . LEU A 1 109 ? -16.437 -0.708 3.598 1.00 76.94 109 LEU A CA 1
ATOM 851 C C . LEU A 1 109 ? -16.040 -0.441 2.133 1.00 76.94 109 LEU A C 1
ATOM 853 O O . LEU A 1 109 ? -16.198 0.658 1.610 1.00 76.94 109 LEU A O 1
ATOM 857 N N . GLN A 1 110 ? -15.540 -1.471 1.445 1.00 71.50 110 GLN A N 1
ATOM 858 C CA . GLN A 1 110 ? -15.135 -1.409 0.034 1.00 71.50 110 GLN A CA 1
ATOM 859 C C . GLN A 1 110 ? -16.269 -1.734 -0.954 1.00 71.50 110 GLN A C 1
ATOM 861 O O . GLN A 1 110 ? -16.087 -1.612 -2.167 1.00 71.50 110 GLN A O 1
ATOM 866 N N . GLY A 1 111 ? -17.403 -2.233 -0.460 1.00 64.25 111 GLY A N 1
ATOM 867 C CA . GLY A 1 111 ? -18.543 -2.689 -1.255 1.00 64.25 111 GLY A CA 1
ATOM 868 C C . GLY A 1 111 ? -19.538 -1.580 -1.590 1.00 64.25 111 GLY A C 1
ATOM 869 O O . GLY A 1 111 ? -20.160 -1.634 -2.652 1.00 64.25 111 GLY A O 1
ATOM 870 N N . ASP A 1 112 ? -19.656 -0.558 -0.737 1.00 62.72 112 ASP A N 1
ATOM 871 C CA . ASP A 1 112 ? -20.607 0.538 -0.931 1.00 62.72 112 ASP A CA 1
ATOM 872 C C . ASP A 1 112 ? -20.011 1.913 -0.582 1.00 62.72 112 ASP A C 1
ATOM 874 O O . ASP A 1 112 ? -20.117 2.415 0.536 1.00 62.72 112 ASP A O 1
ATOM 878 N N . TRP A 1 113 ? -19.448 2.578 -1.595 1.00 53.59 113 TRP A N 1
ATOM 879 C CA . TRP A 1 113 ? -18.922 3.946 -1.488 1.00 53.59 113 TRP A CA 1
ATOM 880 C C . TRP A 1 113 ? -19.978 4.995 -1.088 1.00 53.59 113 TRP A C 1
ATOM 882 O O . TRP A 1 113 ? -19.619 6.132 -0.779 1.00 53.59 113 TRP A O 1
ATOM 892 N N . LYS A 1 114 ? -21.278 4.661 -1.127 1.00 50.56 114 LYS A N 1
ATOM 893 C CA . LYS A 1 114 ? -22.368 5.555 -0.710 1.00 50.56 114 LYS A CA 1
ATOM 894 C C . LYS A 1 114 ? -22.805 5.334 0.736 1.00 50.56 114 LYS A C 1
ATOM 896 O O . LYS A 1 114 ? -23.404 6.258 1.293 1.00 50.56 114 LYS A O 1
ATOM 901 N N . ALA A 1 115 ? -22.560 4.157 1.313 1.00 52.72 115 ALA A N 1
ATOM 902 C CA . ALA A 1 115 ? -23.113 3.777 2.612 1.00 52.72 115 ALA A CA 1
ATOM 903 C C . ALA A 1 115 ? -22.332 4.364 3.787 1.00 52.72 115 ALA A C 1
ATOM 905 O O . ALA A 1 115 ? -22.948 4.828 4.747 1.00 52.72 115 ALA A O 1
ATOM 906 N N . GLU A 1 116 ? -21.002 4.415 3.705 1.00 59.03 116 GLU A N 1
ATOM 907 C CA . GLU A 1 116 ? -20.186 4.717 4.879 1.00 59.03 116 GLU A CA 1
ATOM 908 C C . GLU A 1 116 ? -19.394 6.010 4.714 1.00 59.03 116 GLU A C 1
ATOM 910 O O . GLU A 1 116 ? -18.315 6.099 4.133 1.00 59.03 116 GLU A O 1
ATOM 915 N N . ARG A 1 117 ? -20.010 7.072 5.226 1.00 69.31 117 ARG A N 1
ATOM 916 C CA . ARG A 1 117 ? -19.451 8.424 5.254 1.00 69.31 117 ARG A CA 1
ATOM 917 C C . ARG A 1 117 ? -18.510 8.647 6.432 1.00 69.31 117 ARG A C 1
ATOM 919 O O . ARG A 1 117 ? -17.753 9.609 6.418 1.00 69.31 117 ARG A O 1
ATOM 926 N N . LYS A 1 118 ? -18.577 7.772 7.439 1.00 77.06 118 LYS A N 1
ATOM 927 C CA . LYS A 1 118 ? -17.763 7.823 8.646 1.00 77.06 118 LYS A CA 1
ATOM 928 C C . LYS A 1 118 ? -17.544 6.417 9.199 1.00 77.06 118 LYS A C 1
ATOM 930 O O . LYS A 1 118 ? -18.527 5.717 9.415 1.00 77.06 118 LYS A O 1
ATOM 935 N N . PHE A 1 119 ? -16.297 6.029 9.437 1.00 80.44 119 PHE A N 1
ATOM 936 C CA . PHE A 1 119 ? -15.919 4.702 9.942 1.00 80.44 119 PHE A CA 1
ATOM 937 C C . PHE A 1 119 ? -14.602 4.774 10.718 1.00 80.44 119 PHE A C 1
ATOM 939 O O . PHE A 1 119 ? -13.859 5.751 10.614 1.00 80.44 119 PHE A O 1
ATOM 946 N N . ASP A 1 120 ? -14.312 3.727 11.486 1.00 84.38 120 ASP A N 1
ATOM 947 C CA . ASP A 1 120 ? -13.091 3.624 12.279 1.00 84.38 120 ASP A CA 1
ATOM 948 C C . ASP A 1 120 ? -12.054 2.727 11.581 1.00 84.38 120 ASP A C 1
ATOM 950 O O . ASP A 1 120 ? -12.355 1.625 11.118 1.00 84.38 120 ASP A O 1
ATOM 954 N N . LEU A 1 121 ? -10.814 3.203 11.531 1.00 86.44 121 LEU A N 1
ATOM 955 C CA . LEU A 1 121 ? -9.624 2.440 11.183 1.00 86.44 121 LEU A CA 1
ATOM 956 C C . LEU A 1 121 ? -8.807 2.162 12.441 1.00 86.44 121 LEU A C 1
ATOM 958 O O . LEU A 1 121 ? -8.675 3.008 13.321 1.00 86.44 121 LEU A O 1
ATOM 962 N N . TYR A 1 122 ? -8.206 0.988 12.490 1.00 86.94 122 TYR A N 1
ATOM 963 C CA . TYR A 1 122 ? -7.333 0.540 13.558 1.00 86.94 122 TYR A CA 1
ATOM 964 C C . TYR A 1 122 ? -5.908 0.496 13.033 1.00 86.94 122 TYR A C 1
ATOM 966 O O . TYR A 1 122 ? -5.655 -0.058 11.961 1.00 86.94 122 TYR A O 1
ATOM 974 N N . TYR A 1 123 ? -4.993 1.106 13.779 1.00 88.69 123 TYR A N 1
ATOM 975 C CA . TYR A 1 123 ? -3.578 1.175 13.444 1.00 88.69 123 TYR A CA 1
ATOM 976 C C . TYR A 1 123 ? -2.780 0.195 14.298 1.00 88.69 123 TYR A C 1
ATOM 978 O O . TYR A 1 123 ? -2.954 0.130 15.520 1.00 88.69 123 TYR A O 1
ATOM 986 N N . TYR A 1 124 ? -1.896 -0.551 13.642 1.00 88.44 124 TYR A N 1
ATOM 987 C CA . TYR A 1 124 ? -0.970 -1.464 14.287 1.00 88.44 124 TYR A CA 1
ATOM 988 C C . TYR A 1 124 ? 0.450 -1.285 13.759 1.00 88.44 124 TYR A C 1
ATOM 990 O O . TYR A 1 124 ? 0.694 -1.316 12.549 1.00 88.44 124 TYR A O 1
ATOM 998 N N . ASP A 1 125 ? 1.390 -1.174 14.691 1.00 85.88 125 ASP A N 1
ATOM 999 C CA . ASP A 1 125 ? 2.815 -1.058 14.418 1.00 85.88 125 ASP A CA 1
ATOM 1000 C C . ASP A 1 125 ? 3.619 -2.024 15.293 1.00 85.88 125 ASP A C 1
ATOM 1002 O O . ASP A 1 125 ? 3.673 -1.898 16.518 1.00 85.88 125 ASP A O 1
ATOM 1006 N N . GLY A 1 126 ? 4.278 -2.987 14.645 1.00 75.56 126 GLY A N 1
ATOM 1007 C CA . GLY A 1 126 ? 5.070 -4.009 15.327 1.00 75.56 126 GLY A CA 1
ATOM 1008 C C . GLY A 1 126 ? 6.343 -3.485 16.001 1.00 75.56 126 GLY A C 1
ATOM 1009 O O . GLY A 1 126 ? 6.889 -4.184 16.853 1.00 75.56 126 GLY A O 1
ATOM 1010 N N . LEU A 1 127 ? 6.825 -2.286 15.650 1.00 72.19 127 LEU A N 1
ATOM 1011 C CA . LEU A 1 127 ? 8.016 -1.675 16.257 1.00 72.19 127 LEU A CA 1
ATOM 1012 C C . LEU A 1 127 ? 7.682 -0.732 17.419 1.00 72.19 127 LEU A C 1
ATOM 1014 O O . LEU A 1 127 ? 8.564 -0.417 18.215 1.00 72.19 127 LEU A O 1
ATOM 1018 N N . ALA A 1 128 ? 6.425 -0.309 17.550 1.00 71.62 128 ALA A N 1
ATOM 1019 C CA . ALA A 1 128 ? 6.023 0.709 18.518 1.00 71.62 128 ALA A CA 1
ATOM 1020 C C . ALA A 1 128 ? 5.806 0.187 19.952 1.00 71.62 128 ALA A C 1
ATOM 1022 O O . ALA A 1 128 ? 5.452 0.977 20.823 1.00 71.62 128 ALA A O 1
ATOM 1023 N N . ASN A 1 129 ? 5.977 -1.123 20.203 1.00 74.25 129 ASN A N 1
ATOM 1024 C CA . ASN A 1 129 ? 5.594 -1.783 21.463 1.00 74.25 129 ASN A CA 1
ATOM 1025 C C . ASN A 1 129 ? 4.207 -1.317 21.950 1.00 74.25 129 ASN A C 1
ATOM 1027 O O . ASN A 1 129 ? 4.035 -0.873 23.082 1.00 74.25 129 ASN A O 1
ATOM 1031 N N . GLN A 1 130 ? 3.240 -1.335 21.035 1.00 73.75 130 GLN A N 1
ATOM 1032 C CA . GLN A 1 130 ? 1.923 -0.751 21.239 1.00 73.75 130 GLN A CA 1
ATOM 1033 C C . GLN A 1 130 ? 1.169 -1.471 22.370 1.00 73.75 130 GLN A C 1
ATOM 1035 O O . GLN A 1 130 ? 0.825 -2.645 22.245 1.00 73.75 130 GLN A O 1
ATOM 1040 N N . GLU A 1 131 ? 0.909 -0.756 23.467 1.00 76.56 131 GLU A N 1
ATOM 1041 C CA . GLU A 1 131 ? 0.202 -1.291 24.644 1.00 76.56 131 GLU A CA 1
ATOM 1042 C C . GLU A 1 131 ? -1.323 -1.132 24.541 1.00 76.56 131 GLU A C 1
ATOM 1044 O O . GLU A 1 131 ? -2.070 -1.940 25.092 1.00 76.56 131 GLU A O 1
ATOM 1049 N N . GLU A 1 132 ? -1.787 -0.116 23.807 1.00 79.81 132 GLU A N 1
ATOM 1050 C CA . GLU A 1 132 ? -3.204 0.220 23.657 1.00 79.81 132 GLU A CA 1
ATOM 1051 C C . GLU A 1 132 ? -3.655 0.221 22.192 1.00 79.81 132 GLU A C 1
ATOM 1053 O O . GLU A 1 132 ? -2.881 0.423 21.255 1.00 79.81 132 GLU A O 1
ATOM 1058 N N . GLU A 1 133 ? -4.951 0.011 21.985 1.00 82.44 133 GLU A N 1
ATOM 1059 C CA . GLU A 1 133 ? -5.576 0.109 20.672 1.00 82.44 133 GLU A CA 1
ATOM 1060 C C . GLU A 1 133 ? -5.517 1.552 20.142 1.00 82.44 133 GLU A C 1
ATOM 1062 O O . GLU A 1 133 ? -5.950 2.493 20.807 1.00 82.44 133 GLU A O 1
ATOM 1067 N N . ILE A 1 134 ? -5.012 1.727 18.917 1.00 84.12 134 ILE A N 1
ATOM 1068 C CA . ILE A 1 134 ? -5.007 3.023 18.232 1.00 84.12 134 ILE A CA 1
ATOM 1069 C C . ILE A 1 134 ? -6.137 3.019 17.209 1.00 84.12 134 ILE A C 1
ATOM 1071 O O . ILE A 1 134 ? -6.099 2.271 16.230 1.00 84.12 134 ILE A O 1
ATOM 1075 N N . ARG A 1 135 ? -7.130 3.881 17.435 1.00 84.81 135 ARG A N 1
ATOM 1076 C CA . ARG A 1 135 ? -8.327 4.012 16.602 1.00 84.81 135 ARG A CA 1
ATOM 1077 C C . ARG A 1 135 ? -8.404 5.397 15.966 1.00 84.81 135 ARG A C 1
ATOM 1079 O O . ARG A 1 135 ? -8.332 6.411 16.657 1.00 84.81 135 ARG A O 1
ATOM 1086 N N . LEU A 1 136 ? -8.579 5.421 14.652 1.00 83.31 136 LEU A N 1
ATOM 1087 C CA . LEU A 1 136 ? -8.658 6.604 13.804 1.00 83.31 136 LEU A CA 1
ATOM 1088 C C . LEU A 1 136 ? -10.050 6.674 13.185 1.00 83.31 136 LEU A C 1
ATOM 1090 O O . LEU A 1 136 ? -10.440 5.769 12.457 1.00 83.31 136 LEU A O 1
ATOM 1094 N N . THR A 1 137 ? -10.789 7.751 13.417 1.00 80.25 137 THR A N 1
ATOM 1095 C CA . THR A 1 137 ? -12.086 7.937 12.762 1.00 80.25 137 THR A CA 1
ATOM 1096 C C . THR A 1 137 ? -11.899 8.699 11.452 1.00 80.25 137 THR A C 1
ATOM 1098 O O . THR A 1 137 ? -11.402 9.824 11.437 1.00 80.25 137 THR A O 1
ATOM 1101 N N . VAL A 1 138 ? -12.312 8.090 10.345 1.00 79.62 138 VAL A N 1
ATOM 1102 C CA . VAL A 1 138 ? -12.318 8.698 9.011 1.00 79.62 138 VAL A CA 1
ATOM 1103 C C . VAL A 1 138 ? -13.714 9.218 8.711 1.00 79.62 138 VAL A C 1
ATOM 1105 O O . VAL A 1 138 ? -14.691 8.516 8.943 1.00 79.62 138 VAL A O 1
ATOM 1108 N N . ASP A 1 139 ? -13.809 10.436 8.189 1.00 76.44 139 ASP A N 1
ATOM 1109 C CA . ASP A 1 139 ? -15.032 11.083 7.721 1.00 76.44 139 ASP A CA 1
ATOM 1110 C C . ASP A 1 139 ? -14.803 11.592 6.290 1.00 76.44 139 ASP A C 1
ATOM 1112 O O . ASP A 1 139 ? -14.044 12.527 6.038 1.00 76.44 139 ASP A O 1
ATOM 1116 N N . THR A 1 140 ? -15.460 10.962 5.322 1.00 71.69 140 THR A N 1
ATOM 1117 C CA . THR A 1 140 ? -15.293 11.261 3.891 1.00 71.69 140 THR A CA 1
ATOM 1118 C C . THR A 1 140 ? -16.194 12.408 3.413 1.00 71.69 140 THR A C 1
ATOM 1120 O O . THR A 1 140 ? -16.193 12.751 2.229 1.00 71.69 140 THR A O 1
ATOM 1123 N N . THR A 1 141 ? -16.993 13.009 4.305 1.00 67.69 141 THR A N 1
ATOM 1124 C CA . THR A 1 141 ? -17.883 14.139 3.975 1.00 67.69 141 THR A CA 1
ATOM 1125 C C . THR A 1 141 ? -17.201 15.490 4.070 1.00 67.69 141 THR A C 1
ATOM 1127 O O . THR A 1 141 ? -17.701 16.472 3.512 1.00 67.69 141 THR A O 1
ATOM 1130 N N . GLN A 1 142 ? -16.070 15.549 4.767 1.00 60.22 142 GLN A N 1
ATOM 1131 C CA . GLN A 1 142 ? -15.316 16.776 4.928 1.00 60.22 142 GLN A CA 1
ATOM 1132 C C . GLN A 1 142 ? -14.529 17.048 3.652 1.00 60.22 142 GLN A C 1
ATOM 1134 O O . GLN A 1 142 ? -13.756 16.220 3.177 1.00 60.22 142 GLN A O 1
ATOM 1139 N N . MET A 1 143 ? -14.750 18.224 3.072 1.00 50.88 143 MET A N 1
ATOM 1140 C CA . MET A 1 143 ? -13.911 18.704 1.985 1.00 50.88 143 MET A CA 1
ATOM 1141 C C . MET A 1 143 ? -12.656 19.297 2.619 1.00 50.88 143 MET A C 1
ATOM 1143 O O . MET A 1 143 ? -12.760 20.261 3.378 1.00 50.88 143 MET A O 1
ATOM 1147 N N . CYS A 1 144 ? -11.484 18.734 2.322 1.00 50.44 144 CYS A N 1
ATOM 1148 C CA . CYS A 1 144 ? -10.235 19.439 2.579 1.00 50.44 144 CYS A CA 1
ATOM 1149 C C . CYS A 1 144 ? -10.273 20.742 1.776 1.00 50.44 144 CYS A C 1
ATOM 1151 O O . CYS A 1 144 ? -10.433 20.717 0.554 1.00 50.44 144 CYS A O 1
ATOM 1153 N N . THR A 1 145 ? -10.162 21.884 2.452 1.00 48.69 145 THR A N 1
ATOM 1154 C CA . THR A 1 145 ? -9.776 23.111 1.762 1.00 48.69 145 THR A CA 1
ATOM 1155 C C . THR A 1 145 ? -8.344 22.914 1.265 1.00 48.69 145 THR A C 1
ATOM 1157 O O . THR A 1 145 ? -7.553 22.233 1.917 1.00 48.69 145 THR A O 1
ATOM 1160 N N . GLU A 1 146 ? -7.999 23.468 0.101 1.00 48.44 146 GLU A N 1
ATOM 1161 C CA . GLU A 1 146 ? -6.639 23.440 -0.479 1.00 48.44 146 GLU A CA 1
ATOM 1162 C C . GLU A 1 146 ? -5.623 24.251 0.361 1.00 48.44 146 GLU A C 1
ATOM 1164 O O . GLU A 1 146 ? -4.656 24.820 -0.149 1.00 48.44 146 GLU A O 1
ATOM 1169 N N . ASP A 1 147 ? -5.848 24.357 1.668 1.00 45.69 147 ASP A N 1
ATOM 1170 C CA . ASP A 1 147 ? -5.033 25.126 2.578 1.00 45.69 147 ASP A CA 1
ATOM 1171 C C . ASP A 1 147 ? -3.773 24.336 2.898 1.00 45.69 147 ASP A C 1
ATOM 1173 O O . ASP A 1 147 ? -3.750 23.511 3.806 1.00 45.69 147 ASP A O 1
ATOM 1177 N N . LYS A 1 148 ? -2.749 24.651 2.094 1.00 45.31 148 LYS A N 1
ATOM 1178 C CA . LYS A 1 148 ? -1.320 24.701 2.415 1.00 45.31 148 LYS A CA 1
ATOM 1179 C C . LYS A 1 148 ? -0.839 23.500 3.205 1.00 45.31 148 LYS A C 1
ATOM 1181 O O . LYS A 1 148 ? -1.103 23.442 4.396 1.00 45.31 148 LYS A O 1
ATOM 1186 N N . GLU A 1 149 ? -0.079 22.633 2.535 1.00 49.00 149 GLU A N 1
ATOM 1187 C CA . GLU A 1 149 ? 1.056 21.869 3.075 1.00 49.00 149 GLU A CA 1
ATOM 1188 C C . GLU A 1 149 ? 1.412 22.319 4.503 1.00 49.00 149 GLU A C 1
ATOM 1190 O O . GLU A 1 149 ? 2.216 23.222 4.731 1.00 49.00 149 GLU A O 1
ATOM 1195 N N . ASN A 1 150 ? 0.652 21.809 5.468 1.00 51.75 150 ASN A N 1
ATOM 1196 C CA . ASN A 1 150 ? 0.742 22.245 6.844 1.00 51.75 150 ASN A CA 1
ATOM 1197 C C . ASN A 1 150 ? 1.708 21.230 7.410 1.00 51.75 150 ASN A C 1
ATOM 1199 O O . ASN A 1 150 ? 1.345 20.056 7.512 1.00 51.75 150 ASN A O 1
ATOM 1203 N N . ASP A 1 151 ? 2.915 21.686 7.736 1.00 58.72 151 ASP A N 1
ATOM 1204 C CA . ASP A 1 151 ? 4.085 20.917 8.208 1.00 58.72 151 ASP A CA 1
ATOM 1205 C C . ASP A 1 151 ? 3.810 20.064 9.475 1.00 58.72 151 ASP A C 1
ATOM 1207 O O . ASP A 1 151 ? 4.704 19.483 10.077 1.00 58.72 151 ASP A O 1
ATOM 1211 N N . LEU A 1 152 ? 2.551 20.024 9.917 1.00 70.75 152 LEU A N 1
ATOM 1212 C CA . LEU A 1 152 ? 2.015 19.336 11.083 1.00 70.75 152 LEU A CA 1
ATOM 1213 C C . LEU A 1 152 ? 1.089 18.163 10.718 1.00 70.75 152 LEU A C 1
ATOM 1215 O O . LEU A 1 152 ? 0.553 17.528 11.624 1.00 70.75 152 LEU A O 1
ATOM 1219 N N . THR A 1 153 ? 0.838 17.895 9.430 1.00 73.19 153 THR A N 1
ATOM 1220 C CA . THR A 1 153 ? 0.032 16.732 9.021 1.00 73.19 153 THR A CA 1
ATOM 1221 C C . THR A 1 153 ? 0.882 15.464 9.154 1.00 73.19 153 THR A C 1
ATOM 1223 O O . THR A 1 153 ? 1.926 15.374 8.508 1.00 73.19 153 THR A O 1
ATOM 1226 N N . PRO A 1 154 ? 0.471 14.463 9.952 1.00 81.50 154 PRO A N 1
ATOM 1227 C CA . PRO A 1 154 ? 1.261 13.249 10.118 1.00 81.50 154 PRO A CA 1
ATOM 1228 C C . PRO A 1 154 ? 1.396 12.463 8.797 1.00 81.50 154 PRO A C 1
ATOM 1230 O O . PRO A 1 154 ? 0.411 12.343 8.059 1.00 81.50 154 PRO A O 1
ATOM 1233 N N . PRO A 1 155 ? 2.551 11.830 8.508 1.00 85.50 155 PRO A N 1
ATOM 1234 C CA . PRO A 1 155 ? 2.752 11.009 7.303 1.00 85.50 155 PRO A CA 1
ATOM 1235 C C . PRO A 1 155 ? 1.689 9.917 7.093 1.00 85.50 155 PRO A C 1
ATOM 1237 O O . PRO A 1 155 ? 1.282 9.626 5.965 1.00 85.50 155 PRO A O 1
ATOM 1240 N N . LEU A 1 156 ? 1.176 9.340 8.184 1.00 84.88 156 LEU A N 1
ATOM 1241 C CA . LEU A 1 156 ? 0.091 8.358 8.139 1.00 84.88 156 LEU A CA 1
ATOM 1242 C C . LEU A 1 156 ? -1.192 8.938 7.526 1.00 84.88 156 LEU A C 1
ATOM 1244 O O . LEU A 1 156 ? -1.871 8.263 6.752 1.00 84.88 156 LEU A O 1
ATOM 1248 N N . GLU A 1 157 ? -1.518 10.191 7.840 1.00 82.62 157 GLU A N 1
ATOM 1249 C CA . GLU A 1 157 ? -2.699 10.854 7.295 1.00 82.62 157 GLU A CA 1
ATOM 1250 C C . GLU A 1 157 ? -2.547 11.101 5.789 1.00 82.62 157 GLU A C 1
ATOM 1252 O O . GLU A 1 157 ? -3.489 10.869 5.030 1.00 82.62 157 GLU A O 1
ATOM 1257 N N . HIS A 1 158 ? -1.347 11.471 5.334 1.00 86.50 158 HIS A N 1
ATOM 1258 C CA . HIS A 1 158 ? -1.046 11.580 3.906 1.00 86.50 158 HIS A CA 1
ATOM 1259 C C . HIS A 1 158 ? -1.287 10.260 3.165 1.00 86.50 158 HIS A C 1
ATOM 1261 O O . HIS A 1 158 ? -1.918 10.273 2.110 1.00 86.50 158 HIS A O 1
ATOM 1267 N N . CYS A 1 159 ? -0.877 9.125 3.741 1.00 90.00 159 CYS A N 1
ATOM 1268 C CA . CYS A 1 159 ? -1.146 7.800 3.174 1.00 90.00 159 CYS A CA 1
ATOM 1269 C C . CYS A 1 159 ? -2.650 7.497 3.083 1.00 90.00 159 CYS A C 1
ATOM 1271 O O . CYS A 1 159 ? -3.126 7.020 2.057 1.00 90.00 159 CYS A O 1
ATOM 1273 N N . ILE A 1 160 ? -3.419 7.777 4.143 1.00 85.31 160 ILE A N 1
ATOM 1274 C CA . ILE A 1 160 ? -4.874 7.536 4.165 1.00 85.31 160 ILE A CA 1
ATOM 1275 C C . ILE A 1 160 ? -5.575 8.370 3.085 1.00 85.31 160 ILE A C 1
ATOM 1277 O O . ILE A 1 160 ? -6.442 7.863 2.369 1.00 85.31 160 ILE A O 1
ATOM 1281 N N . ARG A 1 161 ? -5.158 9.629 2.912 1.00 82.50 161 ARG A N 1
ATOM 1282 C CA . ARG A 1 161 ? -5.729 10.547 1.918 1.00 82.50 161 ARG A CA 1
ATOM 1283 C C . ARG A 1 161 ? -5.513 10.089 0.471 1.00 82.50 161 ARG A C 1
ATOM 1285 O O . ARG A 1 161 ? -6.315 10.468 -0.383 1.00 82.50 161 ARG A O 1
ATOM 1292 N N . THR A 1 162 ? -4.507 9.258 0.163 1.00 83.12 162 THR A N 1
ATOM 1293 C CA . THR A 1 162 ? -4.312 8.741 -1.213 1.00 83.12 162 THR A CA 1
ATOM 1294 C C . THR A 1 162 ? -5.351 7.692 -1.620 1.00 83.12 162 THR A C 1
ATOM 1296 O O . THR A 1 162 ? -5.568 7.450 -2.814 1.00 83.12 162 THR A O 1
ATOM 1299 N N . ASN A 1 163 ? -6.081 7.135 -0.647 1.00 76.00 163 ASN A N 1
ATOM 1300 C CA . ASN A 1 163 ? -7.204 6.226 -0.876 1.00 76.00 163 ASN A CA 1
ATOM 1301 C C . ASN A 1 163 ? -8.506 6.943 -1.297 1.00 76.00 163 ASN A C 1
ATOM 1303 O O . ASN A 1 163 ? -9.595 6.369 -1.276 1.00 76.00 163 ASN A O 1
ATOM 1307 N N . ALA A 1 164 ? -8.403 8.218 -1.676 1.00 60.81 164 ALA A N 1
ATOM 1308 C CA . ALA A 1 164 ? -9.504 9.025 -2.166 1.00 60.81 164 ALA A CA 1
ATOM 1309 C C . ALA A 1 164 ? -10.197 8.403 -3.385 1.00 60.81 164 ALA A C 1
ATOM 1311 O O . ALA A 1 164 ? -9.558 8.048 -4.380 1.00 60.81 164 ALA A O 1
ATOM 1312 N N . VAL A 1 165 ? -11.527 8.343 -3.345 1.00 49.41 165 VAL A N 1
ATOM 1313 C CA . VAL A 1 165 ? -12.343 7.898 -4.477 1.00 49.41 165 VAL A CA 1
ATOM 1314 C C . VAL A 1 165 ? -12.784 9.130 -5.262 1.00 49.41 165 VAL A C 1
ATOM 1316 O O . VAL A 1 165 ? -13.440 10.021 -4.730 1.00 49.41 165 VAL A O 1
ATOM 1319 N N . SER A 1 166 ? -12.451 9.195 -6.551 1.00 36.66 166 SER A N 1
ATOM 1320 C CA . SER A 1 166 ? -12.991 10.228 -7.443 1.00 36.66 166 SER A CA 1
ATOM 1321 C C . SER A 1 166 ? -14.326 9.776 -8.031 1.00 36.66 166 SER A C 1
ATOM 1323 O O . SER A 1 166 ? -14.392 8.776 -8.742 1.00 36.66 166 SER A O 1
ATOM 1325 N N . VAL A 1 167 ? -15.394 10.528 -7.769 1.00 34.84 167 VAL A N 1
ATOM 1326 C CA . VAL A 1 167 ? -16.741 10.269 -8.293 1.00 34.84 167 VAL A CA 1
ATOM 1327 C C . VAL A 1 167 ? -17.204 11.499 -9.081 1.00 34.84 167 VAL A C 1
ATOM 1329 O O . VAL A 1 167 ? -17.289 12.598 -8.544 1.00 34.84 167 VAL A O 1
ATOM 1332 N N . HIS A 1 168 ? -17.515 11.325 -10.373 1.00 29.67 168 HIS A N 1
ATOM 1333 C CA . HIS A 1 168 ? -17.997 12.387 -11.281 1.00 29.67 168 HIS A CA 1
ATOM 1334 C C . HIS A 1 168 ? -17.090 13.636 -11.363 1.00 29.67 168 HIS A C 1
ATOM 1336 O O . HIS A 1 168 ? -17.577 14.765 -11.375 1.00 29.67 168 HIS A O 1
ATOM 1342 N N . GLY A 1 169 ? -15.765 13.450 -11.391 1.00 29.44 169 GLY A N 1
ATOM 1343 C CA . GLY A 1 169 ? -14.805 14.563 -11.452 1.00 29.44 169 GLY A CA 1
ATOM 1344 C C . GLY A 1 169 ? -14.646 15.341 -10.140 1.00 29.44 169 GLY A C 1
ATOM 1345 O O . GLY A 1 169 ? -13.932 16.337 -10.112 1.00 29.44 169 GLY A O 1
ATOM 1346 N N . LYS A 1 170 ? -15.282 14.888 -9.051 1.00 31.56 170 LYS A N 1
ATOM 1347 C CA . LYS A 1 170 ? -15.046 15.370 -7.686 1.00 31.56 170 LYS A CA 1
ATOM 1348 C C . LYS A 1 170 ? -14.240 14.319 -6.926 1.00 31.56 170 LYS A C 1
ATOM 1350 O O . LYS A 1 170 ? -14.636 13.154 -6.892 1.00 31.56 170 LYS A O 1
ATOM 1355 N N . SER A 1 171 ? -13.108 14.721 -6.354 1.00 38.12 171 SER A N 1
ATOM 1356 C CA . SER A 1 171 ? -12.293 13.857 -5.496 1.00 38.12 171 SER A CA 1
ATOM 1357 C C . SER A 1 171 ? -12.880 13.847 -4.085 1.00 38.12 171 SER A C 1
ATOM 1359 O O . SER A 1 171 ? -13.052 14.908 -3.488 1.00 38.12 171 SER A O 1
ATOM 1361 N N . TYR A 1 172 ? -13.222 12.666 -3.570 1.00 44.91 172 TYR A N 1
ATOM 1362 C CA . TYR A 1 172 ? -13.630 12.462 -2.181 1.00 44.91 172 TYR A CA 1
ATOM 1363 C C . TYR A 1 172 ? -12.450 11.830 -1.451 1.00 44.91 172 TYR A C 1
ATOM 1365 O O . TYR A 1 172 ? -12.181 10.637 -1.607 1.00 44.91 172 TYR A O 1
ATOM 1373 N N . GLN A 1 173 ? -11.699 12.646 -0.714 1.00 50.59 173 GLN A N 1
ATOM 1374 C CA . GLN A 1 173 ? -10.564 12.171 0.068 1.00 50.59 173 GLN A CA 1
ATOM 1375 C C . GLN A 1 173 ? -11.033 11.602 1.403 1.00 50.59 173 GLN A C 1
ATOM 1377 O O . GLN A 1 173 ? -12.001 12.072 1.997 1.00 50.59 173 GLN A O 1
ATOM 1382 N N . TRP A 1 174 ? -10.343 10.564 1.867 1.00 52.25 174 TRP A N 1
ATOM 1383 C CA . TRP A 1 174 ? -10.527 10.055 3.217 1.00 52.25 174 TRP A CA 1
A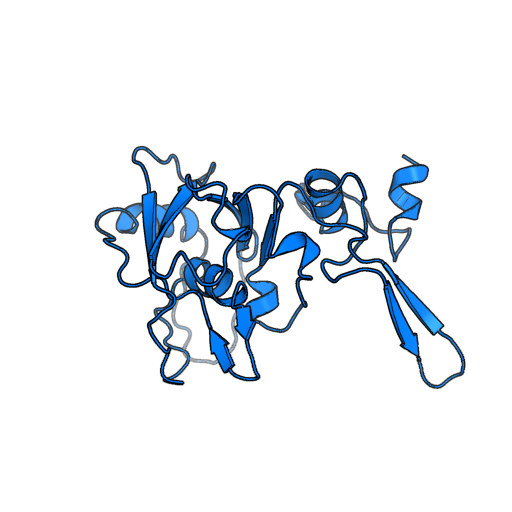TOM 1384 C C . TRP A 1 174 ? -9.885 11.065 4.164 1.00 52.25 174 TRP A C 1
ATOM 1386 O O . TRP A 1 174 ? -8.661 11.136 4.253 1.00 52.25 174 TRP A O 1
ATOM 1396 N N . VAL A 1 175 ? -10.704 11.888 4.816 1.00 40.41 175 VAL A N 1
ATOM 1397 C CA . VAL A 1 175 ? -10.230 12.833 5.827 1.00 40.41 175 VAL A CA 1
ATOM 1398 C C . VAL A 1 175 ? -10.352 12.150 7.180 1.00 40.41 175 VAL A C 1
ATOM 1400 O O . VAL A 1 175 ? -11.446 11.800 7.611 1.00 40.41 175 VAL A O 1
ATOM 1403 N N . ALA A 1 176 ? -9.230 11.907 7.852 1.00 38.22 176 ALA A N 1
ATOM 1404 C CA . ALA A 1 176 ? -9.247 11.438 9.231 1.00 38.22 176 ALA A CA 1
ATOM 1405 C C . ALA A 1 176 ? -9.585 12.628 10.138 1.00 38.22 176 ALA A C 1
ATOM 1407 O O . ALA A 1 176 ? -8.728 13.437 10.483 1.00 38.22 176 ALA A O 1
ATOM 1408 N N . SER A 1 177 ? -10.860 12.797 10.476 1.00 32.38 177 SER A N 1
ATOM 1409 C CA . SER A 1 177 ? -11.299 13.928 11.286 1.00 32.38 177 SER A CA 1
ATOM 1410 C C . SER A 1 177 ? -11.026 13.663 12.757 1.00 32.38 177 SER A C 1
ATOM 1412 O O . SER A 1 177 ? -11.715 12.865 13.387 1.00 32.38 177 SER A O 1
ATOM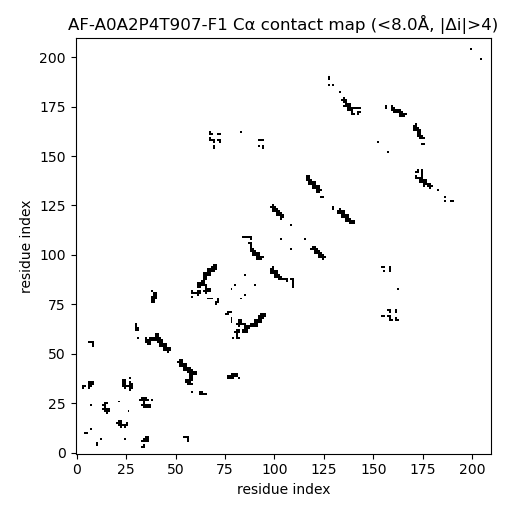 1414 N N . TYR A 1 178 ? -10.068 14.417 13.294 1.00 30.38 178 TYR A N 1
ATOM 1415 C CA . TYR A 1 178 ? -9.679 14.444 14.701 1.00 30.38 178 TYR A CA 1
ATOM 1416 C C . TYR A 1 178 ? -9.244 13.079 15.223 1.00 30.38 178 TYR A C 1
ATOM 1418 O O . TYR A 1 178 ? -10.012 12.313 15.806 1.00 30.38 178 TYR A O 1
ATOM 1426 N N . LEU A 1 179 ? -7.945 12.823 15.098 1.00 32.25 179 LEU A N 1
ATOM 1427 C CA . LEU A 1 179 ? -7.304 11.881 15.987 1.00 32.25 179 LEU A CA 1
ATOM 1428 C C . LEU A 1 179 ? -7.528 12.348 17.440 1.00 32.25 179 LEU A C 1
ATOM 1430 O O . LEU A 1 179 ? -7.106 13.441 17.825 1.00 32.25 179 LEU A O 1
ATOM 1434 N N . ASN A 1 180 ? -8.154 11.518 18.274 1.00 29.23 180 ASN A N 1
ATOM 1435 C CA . ASN A 1 180 ? -8.006 11.664 19.718 1.00 29.23 180 ASN A CA 1
ATOM 1436 C C . ASN A 1 180 ? -6.602 11.156 20.083 1.00 29.23 180 ASN A C 1
ATOM 1438 O O . ASN A 1 180 ? -6.422 10.011 20.489 1.00 29.23 180 ASN A O 1
ATOM 1442 N N . ILE A 1 181 ? -5.588 11.990 19.829 1.00 39.19 181 ILE A N 1
ATOM 1443 C CA . ILE A 1 181 ? -4.178 11.708 20.123 1.00 39.19 181 ILE A CA 1
ATOM 1444 C C . ILE A 1 181 ? -3.888 12.021 21.589 1.00 39.19 181 ILE A C 1
ATOM 1446 O O . ILE A 1 181 ? -3.076 12.885 21.906 1.00 39.19 181 ILE A O 1
ATOM 1450 N N . SER A 1 182 ? -4.527 11.323 22.518 1.00 31.81 182 SER A N 1
ATOM 1451 C CA . SER A 1 182 ? -3.935 11.208 23.854 1.00 31.81 182 SER A CA 1
ATOM 1452 C C . SER A 1 182 ? -2.802 10.169 23.881 1.00 31.81 182 SER A C 1
ATOM 1454 O O . SER A 1 182 ? -2.056 10.129 24.851 1.00 31.81 182 SER A O 1
ATOM 1456 N N . THR A 1 183 ? -2.629 9.367 22.818 1.00 38.91 183 THR A N 1
ATOM 1457 C CA . THR A 1 183 ? -1.712 8.208 22.795 1.00 38.91 183 THR A CA 1
ATOM 1458 C C . THR A 1 183 ? -0.574 8.241 21.754 1.00 38.91 183 THR A C 1
ATOM 1460 O O . THR A 1 183 ? 0.430 7.569 21.981 1.00 38.91 183 THR A O 1
ATOM 1463 N N . LEU A 1 184 ? -0.600 9.045 20.670 1.00 39.50 184 LEU A N 1
ATOM 1464 C 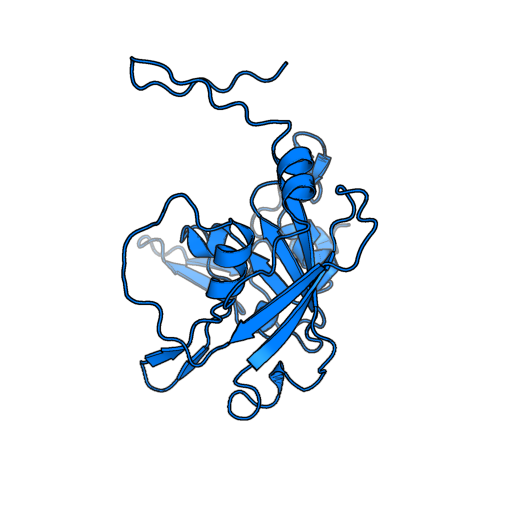CA . LEU A 1 184 ? 0.576 9.137 19.755 1.00 39.50 184 LEU A CA 1
ATOM 1465 C C . LEU A 1 184 ? 1.717 10.018 20.285 1.00 39.50 184 LEU A C 1
ATOM 1467 O O . LEU A 1 184 ? 2.797 9.984 19.699 1.00 39.50 184 LEU A O 1
ATOM 1471 N N . GLN A 1 185 ? 1.557 10.723 21.417 1.00 39.03 185 GLN A N 1
ATOM 1472 C CA . GLN A 1 185 ? 2.696 11.409 22.054 1.00 39.03 185 GLN A CA 1
ATOM 1473 C C . GLN A 1 185 ? 3.839 10.439 22.431 1.00 39.03 185 GLN A C 1
ATOM 1475 O O . GLN A 1 185 ? 4.962 10.885 22.640 1.00 39.03 185 GLN A O 1
ATOM 1480 N N . GLY A 1 186 ? 3.584 9.122 22.466 1.00 37.38 186 GLY A N 1
ATOM 1481 C CA . GLY A 1 186 ? 4.619 8.092 22.593 1.00 37.38 186 GLY A CA 1
ATOM 1482 C C . GLY A 1 186 ? 5.092 7.483 21.266 1.00 37.38 186 GLY A C 1
ATOM 1483 O O . GLY A 1 186 ? 6.276 7.204 21.117 1.00 37.38 186 GLY A O 1
ATOM 1484 N N . VAL A 1 187 ? 4.210 7.293 20.281 1.00 39.75 187 VAL A N 1
ATOM 1485 C CA . VAL A 1 187 ? 4.500 6.477 19.081 1.00 39.75 187 VAL A CA 1
ATOM 1486 C C . VAL A 1 187 ? 5.395 7.213 18.081 1.00 39.75 187 VAL A C 1
ATOM 1488 O O . VAL A 1 187 ? 6.361 6.636 17.583 1.00 39.75 187 VAL A O 1
ATOM 1491 N N . GLU A 1 188 ? 5.174 8.514 17.872 1.00 38.94 188 GLU A N 1
ATOM 1492 C CA . GLU A 1 188 ? 6.116 9.340 17.099 1.00 38.94 188 GLU A CA 1
ATOM 1493 C C . GLU A 1 188 ? 7.423 9.589 17.861 1.00 38.94 188 GLU A C 1
ATOM 1495 O O . GLU A 1 188 ? 8.442 9.882 17.248 1.00 38.94 188 GLU A O 1
ATOM 1500 N N . SER A 1 189 ? 7.450 9.397 19.184 1.00 37.53 189 SER A N 1
ATOM 1501 C CA . SER A 1 189 ? 8.689 9.490 19.960 1.00 37.53 189 SER A CA 1
ATOM 1502 C C . SER A 1 189 ? 9.580 8.247 19.810 1.00 37.53 189 SER A C 1
ATOM 1504 O O . SER A 1 189 ? 10.789 8.357 20.007 1.00 37.53 189 SER A O 1
ATOM 1506 N N . TYR A 1 190 ? 9.019 7.090 19.427 1.00 34.72 190 TYR A N 1
ATOM 1507 C CA . TYR A 1 190 ? 9.780 5.874 19.099 1.00 34.72 190 TYR A CA 1
ATOM 1508 C C . TYR A 1 190 ? 10.086 5.749 17.599 1.00 34.72 190 TYR A C 1
ATOM 1510 O O . TYR A 1 190 ? 11.172 5.290 17.249 1.00 34.72 190 TYR A O 1
ATOM 1518 N N . ALA A 1 191 ? 9.208 6.238 16.716 1.00 34.59 191 ALA A N 1
ATOM 1519 C CA . ALA A 1 191 ? 9.499 6.368 15.283 1.00 34.59 191 ALA A CA 1
ATOM 1520 C C . ALA A 1 191 ? 10.424 7.567 14.963 1.00 34.59 191 ALA A C 1
ATOM 1522 O O . ALA A 1 191 ? 11.216 7.520 14.025 1.00 34.59 191 ALA A O 1
ATOM 1523 N N . GLY A 1 192 ? 10.385 8.623 15.780 1.00 30.48 192 GLY A N 1
ATOM 1524 C CA . GLY A 1 192 ? 11.197 9.840 15.667 1.00 30.48 192 GLY A CA 1
ATOM 1525 C C . GLY A 1 192 ? 12.583 9.762 16.316 1.00 30.48 192 GLY A C 1
ATOM 1526 O O . GLY A 1 192 ? 13.337 10.734 16.274 1.00 30.48 192 GLY A O 1
ATOM 1527 N N . LEU A 1 193 ? 12.980 8.614 16.877 1.00 29.91 193 LEU A N 1
ATOM 1528 C CA . LEU A 1 193 ? 14.294 8.445 17.516 1.00 29.91 193 LEU A CA 1
ATOM 1529 C C . LEU A 1 193 ? 15.478 8.333 16.530 1.00 29.91 193 LEU A C 1
ATOM 1531 O O . LEU A 1 193 ? 16.609 8.121 16.968 1.00 29.91 193 LEU A O 1
ATOM 1535 N N . LEU A 1 194 ? 15.264 8.555 15.225 1.00 28.61 194 LEU A N 1
ATOM 1536 C CA . LEU A 1 194 ? 16.346 8.719 14.241 1.00 28.61 194 LEU A CA 1
ATOM 1537 C C . LEU A 1 194 ? 16.341 10.055 13.475 1.00 28.61 194 LEU A C 1
ATOM 1539 O O . LEU A 1 194 ? 17.131 10.215 12.549 1.00 28.61 194 LEU A O 1
ATOM 1543 N N . PHE A 1 195 ? 15.535 11.048 13.865 1.00 27.98 195 PHE A N 1
ATOM 1544 C CA . PHE A 1 195 ? 15.579 12.368 13.221 1.00 27.98 195 PHE A CA 1
ATOM 1545 C C . PHE A 1 195 ? 15.524 13.505 14.244 1.00 27.98 195 PHE A C 1
ATOM 1547 O O . PHE A 1 195 ? 14.535 14.217 14.380 1.00 27.98 195 PHE A O 1
ATOM 1554 N N . VAL A 1 196 ? 16.640 13.734 14.944 1.00 24.83 196 VAL A N 1
ATOM 1555 C CA . VAL A 1 196 ? 16.878 15.042 15.572 1.00 24.83 196 VAL A CA 1
ATOM 1556 C C . VAL A 1 196 ? 17.288 16.013 14.463 1.00 24.83 196 VAL A C 1
ATOM 1558 O O . VAL A 1 196 ? 18.458 16.090 14.086 1.00 24.83 196 VAL A O 1
ATOM 1561 N N . LEU A 1 197 ? 16.320 16.752 13.921 1.00 26.58 197 LEU A N 1
ATOM 1562 C CA . LEU A 1 197 ? 16.581 17.921 13.083 1.00 26.58 197 LEU A CA 1
ATOM 1563 C C . LEU A 1 197 ? 17.206 19.016 13.962 1.00 26.58 197 LEU A C 1
ATOM 1565 O O . LEU A 1 197 ? 16.512 19.690 14.721 1.00 26.58 197 LEU A O 1
ATOM 1569 N N . LEU A 1 198 ? 18.526 19.198 13.884 1.00 23.94 198 LEU A N 1
ATOM 1570 C CA . LEU A 1 198 ? 19.159 20.408 14.413 1.00 23.94 198 LEU A CA 1
ATOM 1571 C C . LEU A 1 198 ? 19.084 21.523 13.358 1.00 23.94 198 LEU A C 1
ATOM 1573 O O . LEU A 1 198 ? 19.443 21.285 12.201 1.00 23.94 198 LEU A O 1
ATOM 1577 N N . PRO A 1 199 ? 18.676 22.751 13.727 1.00 23.41 199 PRO A N 1
ATOM 1578 C CA . PRO A 1 199 ? 18.648 23.866 12.792 1.00 23.41 199 PRO A CA 1
ATOM 1579 C C . PRO A 1 199 ? 20.084 24.246 12.402 1.00 23.41 199 PRO A C 1
ATOM 1581 O O . PRO A 1 199 ? 20.900 24.579 13.261 1.00 23.41 199 PRO A O 1
ATOM 1584 N N . SER A 1 200 ? 20.402 24.215 11.104 1.00 31.33 200 SER A N 1
ATOM 1585 C CA . SER A 1 200 ? 21.675 24.718 10.575 1.00 31.33 200 SER A CA 1
ATOM 1586 C C . SER A 1 200 ? 21.442 25.965 9.731 1.00 31.33 200 SER A C 1
ATOM 1588 O O . SER A 1 200 ? 20.685 25.964 8.762 1.00 31.33 200 SER A O 1
ATOM 1590 N N . SER A 1 201 ? 22.138 27.033 10.098 1.00 31.12 201 SER A N 1
ATOM 1591 C CA . SER A 1 201 ? 22.015 28.393 9.577 1.00 31.12 201 SER A CA 1
ATOM 1592 C C . SER A 1 201 ? 22.513 28.606 8.139 1.00 31.12 201 SER A C 1
ATOM 1594 O O . SER A 1 201 ? 22.587 29.752 7.717 1.00 31.12 201 SER A O 1
ATOM 1596 N N . ASN A 1 202 ? 22.842 27.560 7.366 1.00 28.80 202 ASN A N 1
ATOM 1597 C CA . ASN A 1 202 ? 23.476 27.717 6.044 1.00 28.80 202 ASN A CA 1
ATOM 1598 C C . ASN A 1 202 ? 22.999 26.752 4.930 1.00 28.80 202 ASN A C 1
ATOM 1600 O O . ASN A 1 202 ? 23.731 26.508 3.973 1.00 28.80 202 ASN A O 1
ATOM 1604 N N . GLY A 1 203 ? 21.772 26.223 4.997 1.00 31.89 203 GLY A N 1
ATOM 1605 C CA . GLY A 1 203 ? 21.087 25.696 3.800 1.00 31.89 203 GLY A CA 1
ATOM 1606 C C . GLY A 1 203 ? 21.722 24.482 3.097 1.00 31.89 203 GLY A C 1
ATOM 1607 O O . GLY A 1 203 ? 21.521 24.296 1.899 1.00 31.89 203 GLY A O 1
ATOM 1608 N N . LYS A 1 204 ? 22.472 23.635 3.810 1.00 26.38 204 LYS A N 1
ATOM 1609 C CA . LYS A 1 204 ? 22.863 22.297 3.334 1.00 26.38 204 LYS A CA 1
ATOM 1610 C C . LYS A 1 204 ? 22.505 21.259 4.394 1.00 26.38 204 LYS A C 1
ATOM 1612 O O . LYS A 1 204 ? 23.038 21.306 5.501 1.00 26.38 204 LYS A O 1
ATOM 1617 N N . ILE A 1 205 ? 21.597 20.347 4.050 1.00 27.12 205 ILE A N 1
ATOM 1618 C CA . ILE A 1 205 ? 21.234 19.193 4.879 1.00 27.12 205 ILE A CA 1
ATOM 1619 C C . ILE A 1 205 ? 22.368 18.170 4.755 1.00 27.12 205 ILE A C 1
ATOM 1621 O O . ILE A 1 205 ? 22.631 17.657 3.669 1.00 27.12 205 ILE A O 1
ATOM 1625 N N . CYS A 1 206 ? 23.059 17.899 5.861 1.00 22.67 206 CYS A N 1
ATOM 1626 C CA . CYS A 1 206 ? 23.983 16.773 5.981 1.00 22.67 206 CYS A CA 1
ATOM 1627 C C . CYS A 1 206 ? 23.288 15.657 6.762 1.00 22.67 206 CYS A C 1
ATOM 1629 O O . CYS A 1 206 ? 22.888 15.867 7.905 1.00 22.67 206 CYS A O 1
ATOM 1631 N N . ILE A 1 207 ? 23.185 14.473 6.159 1.00 27.69 207 ILE A N 1
ATOM 1632 C CA . ILE A 1 207 ? 22.733 13.249 6.826 1.00 27.69 207 ILE A CA 1
ATOM 1633 C C . ILE A 1 207 ? 23.980 12.563 7.396 1.00 27.69 207 ILE A C 1
ATOM 1635 O O . ILE A 1 207 ? 24.810 12.067 6.638 1.00 27.69 207 ILE A O 1
ATOM 1639 N N . CYS A 1 208 ? 24.127 12.544 8.720 1.00 21.14 208 CYS A N 1
ATOM 1640 C CA . CYS A 1 208 ? 25.089 11.685 9.411 1.00 21.14 208 CYS A CA 1
ATOM 1641 C C . CYS A 1 208 ? 24.317 10.738 10.325 1.00 21.14 208 CYS A C 1
ATOM 1643 O O . CYS A 1 208 ? 23.574 11.197 11.188 1.00 21.14 208 CYS A O 1
ATOM 1645 N N . ASN A 1 209 ? 24.535 9.435 10.154 1.00 26.02 209 ASN A N 1
ATOM 1646 C CA . ASN A 1 209 ? 24.095 8.416 11.101 1.00 26.02 209 ASN A CA 1
ATOM 1647 C C . ASN A 1 209 ? 25.269 8.080 12.031 1.00 26.02 209 ASN A C 1
ATOM 1649 O O . ASN A 1 209 ? 26.421 8.095 11.583 1.00 26.02 209 ASN A O 1
ATOM 1653 N N . ARG A 1 210 ? 24.993 7.831 13.312 1.00 28.19 210 ARG A N 1
ATOM 1654 C CA . ARG A 1 210 ? 25.996 7.294 14.241 1.00 28.19 210 ARG A CA 1
ATOM 1655 C C . ARG A 1 210 ? 26.084 5.782 14.104 1.00 28.19 210 ARG A C 1
ATOM 1657 O O . ARG A 1 210 ? 25.028 5.169 13.846 1.00 28.19 210 ARG A O 1
#

Foldseek 3Di:
DVQQLVQELDSPDDQADPPRAGACLVVCCVFQVHSFRAQAEAWDWDDPVPRDTRIGGHHDAQTQEAEFELCVLVVNHQHYCSRLLHQAQKYWYHQDRATWIKHFPPNCCSVDPPPPQKGKIWIGGPQLPDPDTFIFIWGQPDDDDPPDPDVPDDSVQSRQQSSWDDDPNDTRGGHRPDRPPPPCVRRCVRVVPQDPDDDDPPPDDDDDDD

Organism: Bambusicola thoracicus (NCBI:txid9083)

Nearest PDB structures (foldseek):
  3ni8-assembly1_A  TM=5.398E-01  e=9.697E+00  Plasmodium falciparum
  7jkq-assembly1_D  TM=2.786E-01  e=7.549E+00  Homo sapiens

Radius of gyration: 18.94 Å; Cα contacts (8 Å, |Δi|>4): 354; chains: 1; bounding box: 49×47×56 Å

pLDDT: mean 73.36, std 24.33, range [21.14, 97.62]

InterPro domains:
  IPR025257 Deubiquitinating enzyme MINDY-3/4, conserved domain [PF13898] (2-162)
  IPR025257 Deubiquitinating enzyme MINDY-3/4, conserved domain [SM01174] (1-169)
  IPR039785 Deubiquitinating enzyme MINDY-3/4 [PTHR12473] (2-163)

Mean predicted aligned error: 11.47 Å

Solvent-accessible surface area (backbone atoms only — not comparable to full-atom values): 12466 Å² total; per-residue (Å²): 113,74,73,52,47,69,38,32,74,54,75,85,65,58,50,58,45,76,97,71,39,75,26,58,26,35,54,33,27,72,50,65,75,44,26,20,59,43,57,27,57,42,67,49,78,46,72,70,85,77,83,50,74,47,73,43,44,25,42,84,58,70,18,56,42,16,51,33,38,32,47,40,66,70,70,74,46,59,74,14,61,33,27,60,54,20,68,38,49,34,27,42,32,38,54,86,95,44,73,35,38,39,33,40,86,54,65,57,65,78,75,38,90,82,76,65,52,59,51,60,34,38,54,48,47,91,85,59,73,69,87,66,91,43,70,40,40,32,29,45,76,55,77,81,70,92,74,58,96,54,96,79,67,54,65,69,56,48,20,49,33,65,63,36,52,71,55,94,92,41,77,38,37,42,33,68,61,68,68,80,66,86,62,52,80,55,46,55,58,65,72,43,73,81,61,84,83,73,92,67,99,75,88,70,92,80,91,78,84,133

Sequence (210 aa):
MSRVRNDFDVLTNRLIGSHGYCTQELVNLLLTGKAVSNVFNDVIELNSGNGNITILKGITSRSDIGLLSLFEHYDVCQVGCYLKTPKYPIWLVCSESHFSVLFCLEKDLQGDWKAERKFDLYYYDGLANQEEEIRLTVDTTQMCTEDKENDLTPPLEHCIRTNAVSVHGKSYQWVASYLNISTLQGVESYAGLLFVLLPSSNGKICICNR